Protein AF-A0A131ZBS2-F1 (afdb_monomer)

Radius of gyration: 23.67 Å; Cα contacts (8 Å, |Δi|>4): 321; chains: 1; bounding box: 51×31×70 Å

Foldseek 3Di:
DDWPWDWFWDDDDDDPDDDDDDDDDDDDDPQEEAALVVLVVVVVVVVCVVVVNQWDDKFQDCPDPCNVVVVVVPPDPFDRKDKEWPDKDKDDWPDPPQDADDPDKDKDKDKDDTSHAYADPHFYWDWDWDDDSYPPFDTDIDIAGRHVRDIDIDIDITDDPPDDDPPDDDDIDMIMTITMGMWTWMKIWGQDPVRDIDIDIDTSVVSD

pLDDT: mean 71.42, std 20.63, range [21.77, 95.94]

Secondary structure (DSSP, 8-state):
---------------SS-----------S---EEEHHHHHHHHHHHHHHHTTT-EEEEE-STTSHHHHHHHTTT----PBPEEEEEEEEEPPP------S-----EEEEE----SSEEE-SS--EEEEEPP-SSTTSPP-EEEEE-BT---PPEEEEES---SPPP---------EEEEEEEESEEEEEEEPTTS-EEEEEEEGGGG-

Nearest PDB structures (foldseek):
  9cm9-assembly1_L  TM=2.603E-01  e=2.729E+00  Human adenovirus 6
  7s78-assembly1_H  TM=2.612E-01  e=2.582E+00  Human adenovirus 5
  2xhc-assembly1_A  TM=1.391E-01  e=1.957E+00  Thermotoga maritima
  8as4-assembly1_A  TM=1.446E-01  e=3.805E+00  Homo sapiens
  9ato-assembly1_A  TM=1.533E-01  e=5.306E+00  Severe acute respiratory syndrome coronavirus 2

Structure (mmCIF, N/CA/C/O backbone):
data_AF-A0A131ZBS2-F1
#
_entry.id   AF-A0A131ZBS2-F1
#
loop_
_atom_site.group_PDB
_atom_site.id
_atom_site.type_symbol
_atom_site.label_atom_id
_atom_site.label_alt_id
_atom_site.label_comp_id
_atom_site.label_asym_id
_atom_site.label_entity_id
_atom_site.label_seq_id
_atom_site.pdbx_PDB_ins_code
_atom_site.Cartn_x
_atom_site.Cartn_y
_atom_site.Cartn_z
_atom_site.occupancy
_atom_site.B_iso_or_equiv
_atom_site.auth_seq_id
_atom_site.auth_comp_id
_atom_site.auth_asym_id
_atom_site.auth_atom_id
_atom_site.pdbx_PDB_model_num
ATOM 1 N N . HIS A 1 1 ? -0.578 -17.061 8.297 1.00 26.84 1 HIS A N 1
ATOM 2 C CA . HIS A 1 1 ? -0.357 -15.904 7.413 1.00 26.84 1 HIS A CA 1
ATOM 3 C C . HIS A 1 1 ? -1.389 -15.923 6.301 1.00 26.84 1 HIS A C 1
ATOM 5 O O . HIS A 1 1 ? -1.410 -16.872 5.526 1.00 26.84 1 HIS A O 1
ATOM 11 N N . ARG A 1 2 ? -2.291 -14.938 6.271 1.00 24.30 2 ARG A N 1
ATOM 12 C CA . ARG A 1 2 ? -3.176 -14.686 5.131 1.00 24.30 2 ARG A CA 1
ATOM 13 C C . ARG A 1 2 ? -2.702 -13.396 4.487 1.00 24.30 2 ARG A C 1
ATOM 15 O O . ARG A 1 2 ? -2.505 -12.409 5.179 1.00 24.30 2 ARG A O 1
ATOM 22 N N . VAL A 1 3 ? -2.464 -13.463 3.188 1.00 28.55 3 VAL A N 1
ATOM 23 C CA . VAL A 1 3 ? -2.004 -12.345 2.375 1.00 28.55 3 VAL A CA 1
ATOM 24 C C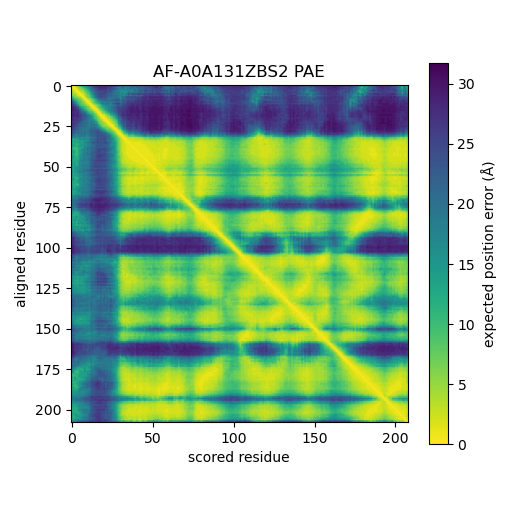 . VAL A 1 3 ? -3.205 -11.831 1.601 1.00 28.55 3 VAL A C 1
ATOM 26 O O . VAL A 1 3 ? -3.854 -12.625 0.914 1.00 28.55 3 VAL A O 1
ATOM 29 N N . ILE A 1 4 ? -3.489 -10.533 1.682 1.00 33.09 4 ILE A N 1
ATOM 30 C CA . ILE A 1 4 ? -4.428 -9.902 0.755 1.00 33.09 4 ILE A CA 1
ATOM 31 C C . ILE A 1 4 ? -3.695 -9.775 -0.583 1.00 33.09 4 ILE A C 1
ATOM 33 O O . ILE A 1 4 ? -2.898 -8.869 -0.791 1.00 33.09 4 ILE A O 1
ATOM 37 N N . LYS A 1 5 ? -3.902 -10.749 -1.472 1.00 29.38 5 LYS A N 1
ATOM 38 C CA . LYS A 1 5 ? -3.270 -10.769 -2.795 1.00 29.38 5 LYS A CA 1
ATOM 39 C C . LYS A 1 5 ? -4.041 -9.845 -3.728 1.00 29.38 5 LYS A C 1
ATOM 41 O O . LYS A 1 5 ? -5.231 -10.056 -3.946 1.00 29.38 5 LYS A O 1
ATOM 46 N N . MET A 1 6 ? -3.355 -8.867 -4.307 1.00 35.00 6 MET A N 1
ATOM 47 C CA . MET A 1 6 ? -3.909 -8.022 -5.365 1.00 35.00 6 MET A CA 1
ATOM 48 C C . MET A 1 6 ? -3.124 -8.234 -6.642 1.00 35.00 6 MET A C 1
ATOM 50 O O . MET A 1 6 ? -1.904 -8.126 -6.627 1.00 35.00 6 MET A O 1
ATOM 54 N N . ASN A 1 7 ? -3.835 -8.531 -7.727 1.00 31.16 7 ASN A N 1
ATOM 55 C CA . ASN A 1 7 ? -3.301 -8.436 -9.079 1.00 31.16 7 ASN A CA 1
ATOM 56 C C . ASN A 1 7 ? -3.684 -7.060 -9.611 1.00 31.16 7 ASN A C 1
ATOM 58 O O . ASN A 1 7 ? -4.861 -6.780 -9.854 1.00 31.16 7 ASN A O 1
ATOM 62 N N . LEU A 1 8 ? -2.694 -6.186 -9.734 1.00 29.69 8 LEU A N 1
ATOM 63 C CA . LEU A 1 8 ? -2.885 -4.847 -10.268 1.00 29.69 8 LEU A CA 1
ATOM 64 C C . LEU A 1 8 ? -2.770 -4.908 -11.791 1.00 29.69 8 LEU A C 1
ATOM 66 O O . LEU A 1 8 ? -1.691 -4.745 -12.340 1.00 29.69 8 LEU A O 1
ATOM 70 N N . GLY A 1 9 ? -3.889 -5.200 -12.454 1.00 29.58 9 GLY A N 1
ATOM 71 C CA . GLY A 1 9 ? -3.928 -5.364 -13.905 1.00 29.58 9 GLY A CA 1
ATOM 72 C C . GLY A 1 9 ? -3.831 -4.064 -14.720 1.00 29.58 9 GLY A C 1
ATOM 73 O O . GLY A 1 9 ? -3.977 -2.965 -14.176 1.00 29.58 9 GLY A O 1
ATOM 74 N N . HIS A 1 10 ? -3.636 -4.312 -16.033 1.00 34.03 10 HIS A N 1
ATOM 75 C CA . HIS A 1 10 ? -3.884 -3.612 -17.322 1.00 34.03 10 HIS A CA 1
ATOM 76 C C . HIS A 1 10 ? -3.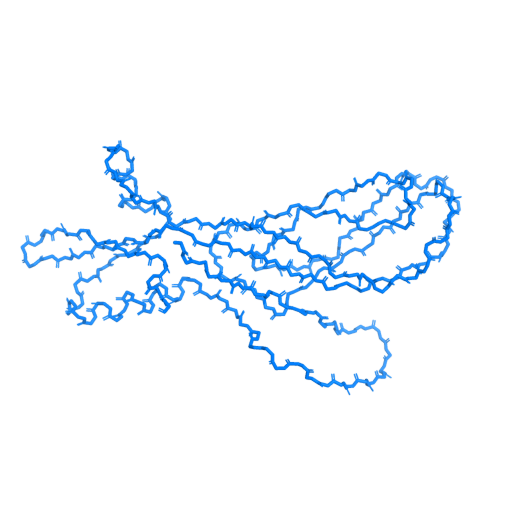644 -2.095 -17.456 1.00 34.03 10 HIS A C 1
ATOM 78 O O . HIS A 1 10 ? -3.740 -1.328 -16.512 1.00 34.03 10 HIS A O 1
ATOM 84 N N . THR A 1 11 ? -3.335 -1.634 -18.671 1.00 35.09 11 THR A N 1
ATOM 85 C CA . THR A 1 11 ? -3.235 -0.203 -18.996 1.00 35.09 11 THR A CA 1
ATOM 86 C C . THR A 1 11 ? -3.726 0.087 -20.407 1.00 35.09 11 THR A C 1
ATOM 88 O O . THR A 1 11 ? -3.193 -0.460 -21.374 1.00 35.09 11 THR A O 1
ATOM 91 N N . ASP A 1 12 ? -4.686 1.006 -20.527 1.00 34.16 12 ASP A N 1
ATOM 92 C CA . ASP A 1 12 ? -5.178 1.534 -21.799 1.00 34.16 12 ASP A CA 1
ATOM 93 C C . ASP A 1 12 ? -4.973 3.047 -21.862 1.00 34.16 12 ASP A C 1
ATOM 95 O O . ASP A 1 12 ? -5.261 3.786 -20.921 1.00 34.16 12 ASP A O 1
ATOM 99 N N . GLY A 1 13 ? -4.412 3.506 -22.980 1.00 30.47 13 GLY A N 1
ATOM 100 C CA . GLY A 1 13 ? -4.161 4.916 -23.253 1.00 30.47 13 GLY A CA 1
ATOM 101 C C . GLY A 1 13 ? -5.201 5.493 -24.207 1.00 30.47 13 GLY A C 1
ATOM 102 O O . GLY A 1 13 ? -5.608 4.824 -25.154 1.00 30.47 13 GLY A O 1
ATOM 103 N N . ILE A 1 14 ? -5.569 6.763 -24.000 1.00 36.97 14 ILE A N 1
ATOM 104 C CA . ILE A 1 14 ? -6.264 7.585 -25.002 1.00 36.97 14 ILE A CA 1
ATOM 105 C C . ILE A 1 14 ? -5.348 8.725 -25.484 1.00 36.97 14 ILE A C 1
ATOM 107 O O . ILE A 1 14 ? -4.551 9.285 -24.730 1.00 36.97 14 ILE A O 1
ATOM 111 N N . LEU A 1 15 ? -5.486 8.954 -26.793 1.00 37.97 15 LEU A N 1
ATOM 112 C CA . LEU A 1 15 ? -4.712 9.675 -27.811 1.00 37.97 15 LEU A CA 1
ATOM 113 C C . LEU A 1 15 ? -4.775 11.210 -27.801 1.00 37.97 15 LEU A C 1
ATOM 115 O O . LEU A 1 15 ? -5.769 11.785 -27.375 1.00 37.97 15 LEU A O 1
ATOM 119 N N . LEU A 1 16 ? -3.813 11.814 -28.518 1.00 31.70 16 LEU A N 1
ATOM 120 C CA . LEU A 1 16 ? -4.020 12.821 -29.584 1.00 31.70 16 LEU A CA 1
ATOM 121 C C . LEU A 1 16 ? -2.946 12.528 -30.668 1.00 31.70 16 LEU A C 1
ATOM 123 O O . LEU A 1 16 ? -1.784 12.413 -30.303 1.00 31.70 16 LEU A O 1
ATOM 127 N N . SER A 1 17 ? -3.178 12.330 -31.972 1.00 30.72 17 SER A N 1
ATOM 128 C CA . SER A 1 17 ? -4.275 12.639 -32.897 1.00 30.72 17 SER A CA 1
ATOM 129 C C . SER A 1 17 ? -4.429 11.533 -33.972 1.00 30.72 17 SER A C 1
ATOM 131 O O . SER A 1 17 ? -3.506 10.752 -34.200 1.00 30.72 17 SER A O 1
ATOM 133 N N . SER A 1 18 ? -5.569 11.542 -34.681 1.00 27.78 18 SER A N 1
ATOM 134 C CA . SER A 1 18 ? -6.041 10.624 -35.751 1.00 27.78 18 SER A CA 1
ATOM 135 C C . SER A 1 18 ? -6.924 9.472 -35.255 1.00 27.78 18 SER A C 1
ATOM 137 O O . SER A 1 18 ? -6.467 8.530 -34.617 1.00 27.78 18 SER A O 1
ATOM 139 N N . VAL A 1 19 ? -8.220 9.565 -35.558 1.00 37.12 19 VAL A N 1
ATOM 140 C CA . VAL A 1 19 ? -9.245 8.561 -35.247 1.00 37.12 19 VAL A CA 1
ATOM 141 C C . VAL A 1 19 ? -9.032 7.316 -36.113 1.00 37.12 19 VAL A C 1
ATOM 143 O O . VAL A 1 19 ? -9.207 7.378 -37.326 1.00 37.12 19 VAL A O 1
ATOM 146 N N . LEU A 1 20 ? -8.737 6.179 -35.482 1.00 25.92 20 LEU A N 1
ATOM 147 C CA . LEU A 1 20 ? -9.198 4.871 -35.942 1.00 25.92 20 LEU A CA 1
ATOM 148 C C . LEU A 1 20 ? -9.565 4.040 -34.708 1.00 25.92 20 LEU A C 1
ATOM 150 O O . LEU A 1 20 ? -8.716 3.598 -33.936 1.00 25.92 20 LEU A O 1
ATOM 154 N N . THR A 1 21 ? -10.866 3.910 -34.488 1.00 35.03 21 THR A N 1
ATOM 155 C CA . THR A 1 21 ? -11.494 3.090 -33.457 1.00 35.03 21 THR A CA 1
ATOM 156 C C . THR A 1 21 ? -11.212 1.613 -33.721 1.00 35.03 21 THR A C 1
ATOM 158 O O . THR A 1 21 ? -11.692 1.047 -34.698 1.00 35.03 21 THR A O 1
ATOM 161 N N . CYS A 1 22 ? -10.495 0.965 -32.806 1.00 21.77 22 CYS A N 1
ATOM 162 C CA . CYS A 1 22 ? -10.541 -0.483 -32.642 1.00 21.77 22 CYS A CA 1
ATOM 163 C C . CYS A 1 22 ? -10.900 -0.765 -31.181 1.00 21.77 22 CYS A C 1
ATOM 165 O O . CYS A 1 22 ? -10.042 -0.837 -30.308 1.00 21.77 22 CYS A O 1
ATOM 167 N N . MET A 1 23 ? -12.207 -0.828 -30.916 1.00 30.67 23 MET A N 1
ATOM 168 C CA . MET A 1 23 ? -12.734 -1.426 -29.695 1.00 30.67 23 MET A CA 1
ATOM 169 C C . MET A 1 23 ? -12.635 -2.943 -29.829 1.00 30.67 23 MET A C 1
ATOM 171 O O . MET A 1 23 ? -13.261 -3.511 -30.721 1.00 30.67 23 MET A O 1
ATOM 175 N N . ILE A 1 24 ? -11.921 -3.586 -28.906 1.00 21.94 24 ILE A N 1
ATOM 176 C CA . ILE A 1 24 ? -12.147 -4.985 -28.535 1.00 21.94 24 ILE A CA 1
ATOM 177 C C . ILE A 1 24 ? -12.108 -5.047 -27.005 1.00 21.94 24 ILE A C 1
ATOM 179 O O . ILE A 1 24 ? -11.156 -4.594 -26.378 1.00 21.94 24 ILE A O 1
ATOM 183 N N . TYR A 1 25 ? -13.200 -5.548 -26.431 1.00 25.52 25 TYR A N 1
ATOM 184 C CA . TYR A 1 25 ? -13.461 -5.669 -24.997 1.00 25.52 25 TYR A CA 1
ATOM 185 C C . TYR A 1 25 ? -13.156 -7.091 -24.489 1.00 25.52 25 TYR A C 1
ATOM 187 O O . TYR A 1 25 ? -13.242 -8.048 -25.254 1.00 25.52 25 TYR A O 1
ATOM 195 N N . GLN A 1 26 ? -12.982 -7.173 -23.161 1.00 22.73 26 GLN A N 1
ATOM 196 C CA . GLN A 1 26 ? -13.019 -8.326 -22.237 1.00 22.73 26 GLN A CA 1
ATOM 197 C C . GLN A 1 26 ? -11.701 -9.029 -21.853 1.00 22.73 26 GLN A C 1
ATOM 199 O O . GLN A 1 26 ? -11.175 -9.867 -22.574 1.00 22.73 26 GLN A O 1
ATOM 204 N N . SER A 1 27 ? -11.337 -8.867 -20.573 1.00 27.59 27 SER A N 1
ATOM 205 C CA . SER A 1 27 ? -11.183 -10.020 -19.676 1.00 27.59 27 SER A CA 1
ATOM 206 C C . SER A 1 27 ? -11.880 -9.713 -18.342 1.00 27.59 27 SER A C 1
ATOM 208 O O . SER A 1 27 ? -11.661 -8.660 -17.745 1.00 27.59 27 SER A O 1
ATOM 210 N N . ALA A 1 28 ? -12.784 -10.593 -17.911 1.00 29.45 28 ALA A N 1
ATOM 211 C CA . ALA A 1 28 ? -13.480 -10.498 -16.634 1.00 29.45 28 ALA A CA 1
ATOM 212 C C . ALA A 1 28 ? -12.591 -11.069 -15.516 1.00 29.45 28 ALA A C 1
ATOM 214 O O . ALA A 1 28 ? -12.737 -12.217 -15.112 1.00 29.45 28 ALA A O 1
ATOM 215 N N . GLY A 1 29 ? -11.659 -10.259 -15.024 1.00 34.75 29 GLY A N 1
ATOM 216 C CA . GLY A 1 29 ? -11.175 -10.340 -13.648 1.00 34.75 29 GLY A CA 1
ATOM 217 C C . GLY A 1 29 ? -11.653 -9.076 -12.947 1.00 34.75 29 GLY A C 1
ATOM 218 O O . GLY A 1 29 ? -11.614 -8.011 -13.555 1.00 34.75 29 GLY A O 1
ATOM 219 N N . ALA A 1 30 ? -12.173 -9.157 -11.722 1.00 37.38 30 ALA A N 1
ATOM 220 C CA . ALA A 1 30 ? -12.595 -7.957 -11.006 1.00 37.38 30 ALA A CA 1
ATOM 221 C C . ALA A 1 30 ? -11.377 -7.038 -10.796 1.00 37.38 30 ALA A C 1
ATOM 223 O O . ALA A 1 30 ? -10.554 -7.280 -9.918 1.00 37.38 30 ALA A O 1
ATOM 224 N N . TYR A 1 31 ? -11.233 -6.009 -11.632 1.00 52.59 31 TYR A N 1
ATOM 225 C CA . TYR A 1 31 ? -10.287 -4.922 -11.415 1.00 52.59 31 TYR A CA 1
ATOM 226 C C . TYR A 1 31 ? -10.823 -4.113 -10.238 1.00 52.59 31 TYR A C 1
ATOM 228 O O . TYR A 1 31 ? -11.828 -3.415 -10.374 1.00 52.59 31 TYR A O 1
ATOM 236 N N . PHE A 1 32 ? -10.215 -4.258 -9.064 1.00 63.97 32 PHE A N 1
ATOM 237 C CA . PHE A 1 32 ? -10.693 -3.593 -7.859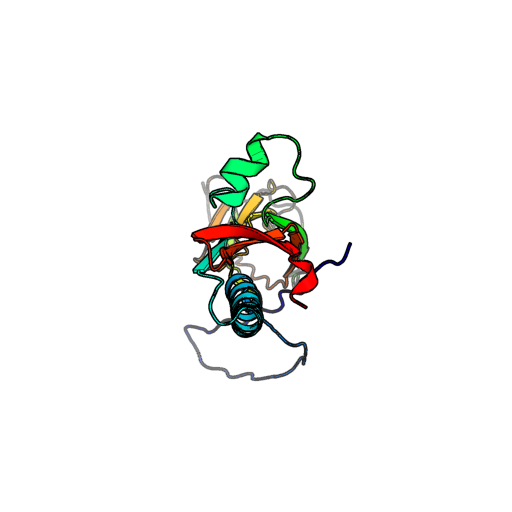 1.00 63.97 32 PHE A CA 1
ATOM 238 C C . PHE A 1 32 ? -9.657 -2.604 -7.338 1.00 63.97 32 PHE A C 1
ATOM 240 O O . PHE A 1 32 ? -8.450 -2.842 -7.377 1.00 63.97 32 PHE A O 1
ATOM 247 N N . TRP A 1 33 ? -10.154 -1.465 -6.866 1.00 72.56 33 TRP A N 1
ATOM 248 C CA . TRP A 1 33 ? -9.371 -0.524 -6.085 1.00 72.56 33 TRP A CA 1
ATOM 249 C C . TRP A 1 33 ? -9.555 -0.873 -4.620 1.00 72.56 33 TRP A C 1
ATOM 251 O O . TRP A 1 33 ? -10.655 -0.723 -4.090 1.00 72.56 33 TRP A O 1
ATOM 261 N N . LEU A 1 34 ? -8.490 -1.321 -3.960 1.00 76.69 34 LEU A N 1
ATOM 262 C CA . LEU A 1 34 ? -8.534 -1.476 -2.512 1.00 76.69 34 LEU A CA 1
ATOM 263 C C . LEU A 1 34 ? -8.463 -0.108 -1.865 1.00 76.69 34 LEU A C 1
ATOM 265 O O . LEU A 1 34 ? -7.460 0.592 -2.007 1.00 76.69 34 LEU A O 1
ATOM 269 N N . ASN A 1 35 ? -9.486 0.240 -1.099 1.00 86.38 35 ASN A N 1
ATOM 270 C CA . ASN A 1 35 ? -9.424 1.373 -0.198 1.00 86.38 35 ASN A CA 1
ATOM 271 C C . ASN A 1 35 ? -9.336 0.860 1.235 1.00 86.38 35 ASN A C 1
ATOM 273 O O . ASN A 1 35 ? -10.342 0.729 1.924 1.00 86.38 35 ASN A O 1
ATOM 277 N N . LEU A 1 36 ? -8.107 0.591 1.675 1.00 84.62 36 LEU A N 1
ATOM 278 C CA . LEU A 1 36 ? -7.856 -0.019 2.978 1.00 84.62 36 LEU A CA 1
ATOM 279 C C . LEU A 1 36 ? -8.460 0.802 4.128 1.00 84.62 36 LEU A C 1
ATOM 281 O O . LEU A 1 36 ? -8.956 0.250 5.104 1.00 84.62 36 LEU A O 1
ATOM 285 N N . GLU A 1 37 ? -8.418 2.131 4.014 1.00 89.88 37 GLU A N 1
ATOM 286 C CA . GLU A 1 37 ? -8.979 3.025 5.027 1.00 89.88 37 GLU A CA 1
ATOM 287 C C . GLU A 1 37 ? -10.507 2.957 5.065 1.00 89.88 37 GLU A C 1
ATOM 289 O O . GLU A 1 37 ? -11.075 2.948 6.154 1.00 89.88 37 GLU A O 1
ATOM 294 N N . ALA A 1 38 ? -11.161 2.839 3.905 1.00 91.06 38 ALA A N 1
ATOM 295 C CA . ALA A 1 38 ? -12.605 2.630 3.845 1.00 91.06 38 ALA A CA 1
ATOM 296 C C . ALA A 1 38 ? -13.011 1.271 4.432 1.00 91.06 38 ALA A C 1
ATOM 298 O O . ALA A 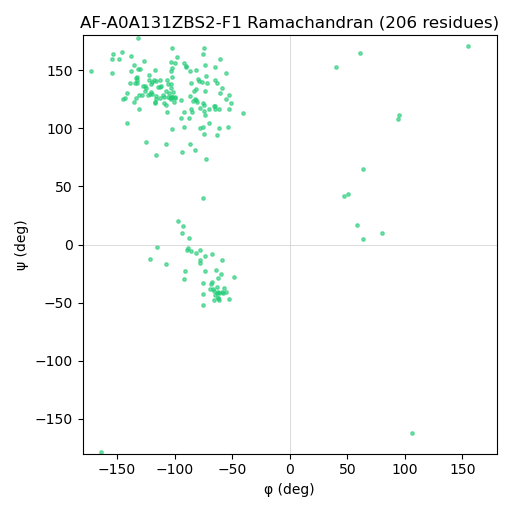1 38 ? -13.985 1.212 5.175 1.00 91.06 38 ALA A O 1
ATOM 299 N N . ASP A 1 39 ? -12.251 0.205 4.172 1.00 90.25 39 ASP A N 1
ATOM 300 C CA . ASP A 1 39 ? -12.547 -1.123 4.727 1.00 90.25 39 ASP A CA 1
ATOM 301 C C . ASP A 1 39 ? -12.411 -1.140 6.256 1.00 90.25 39 ASP A C 1
ATOM 303 O O . ASP A 1 39 ? -13.290 -1.640 6.960 1.00 90.25 39 ASP A O 1
ATOM 307 N N . MET A 1 40 ? -11.355 -0.516 6.794 1.00 91.75 40 MET A N 1
ATOM 308 C CA . MET A 1 40 ? -11.197 -0.347 8.243 1.00 91.75 40 MET A CA 1
ATOM 309 C C . MET A 1 40 ? -12.311 0.516 8.848 1.00 91.75 40 MET A C 1
ATOM 311 O O . MET A 1 40 ? -12.829 0.176 9.911 1.00 91.75 40 MET A O 1
ATOM 315 N N . GLN A 1 41 ? -12.700 1.608 8.180 1.00 94.81 41 GLN A N 1
ATOM 316 C CA . GLN A 1 41 ? -13.795 2.470 8.629 1.00 94.81 41 GLN A CA 1
ATOM 317 C C . GLN A 1 41 ? -15.118 1.696 8.677 1.00 94.81 41 GLN A C 1
ATOM 319 O O . GLN A 1 41 ? -15.779 1.704 9.710 1.00 94.81 41 GLN A O 1
ATOM 324 N N . ASN A 1 42 ? -15.453 0.952 7.619 1.00 94.44 42 ASN A N 1
ATOM 325 C CA . ASN A 1 42 ? -16.658 0.124 7.559 1.00 94.44 42 ASN A CA 1
ATOM 326 C C . ASN A 1 42 ? -16.692 -0.918 8.690 1.00 94.44 42 ASN A C 1
ATOM 328 O O . ASN A 1 42 ? -17.734 -1.125 9.315 1.00 94.44 42 ASN A O 1
ATOM 332 N N . TYR A 1 43 ? -15.550 -1.550 8.988 1.00 94.50 43 TYR A N 1
ATOM 333 C CA . TYR A 1 43 ? -15.436 -2.482 10.110 1.00 94.50 43 TYR A CA 1
ATOM 334 C C . TYR A 1 43 ? -15.694 -1.786 11.45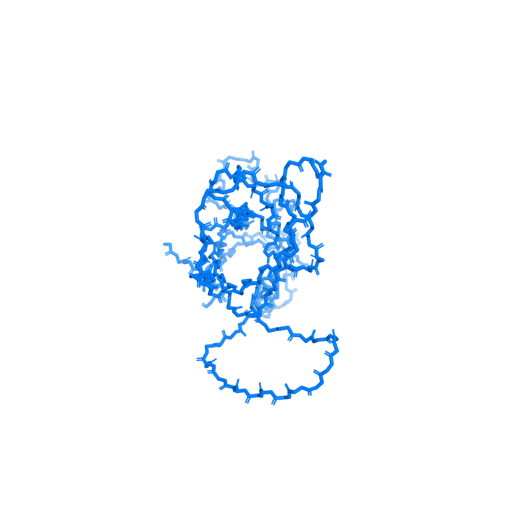2 1.00 94.50 43 TYR A C 1
ATOM 336 O O . TYR A 1 43 ? -16.448 -2.294 12.284 1.00 94.50 43 TYR A O 1
ATOM 344 N N . ILE A 1 44 ? -15.087 -0.614 11.673 1.00 95.94 44 ILE A N 1
ATOM 345 C CA . ILE A 1 44 ? -15.298 0.166 12.896 1.00 95.94 44 ILE A CA 1
ATOM 346 C C . ILE A 1 44 ? -16.751 0.607 13.024 1.00 95.94 44 ILE A C 1
ATOM 348 O O . ILE A 1 44 ? -17.293 0.511 14.120 1.00 95.94 44 ILE A O 1
ATOM 352 N N . ASP A 1 45 ? -17.400 1.029 11.943 1.00 95.62 45 ASP A N 1
ATOM 353 C CA . ASP A 1 45 ? -18.800 1.451 11.969 1.00 95.62 45 ASP A C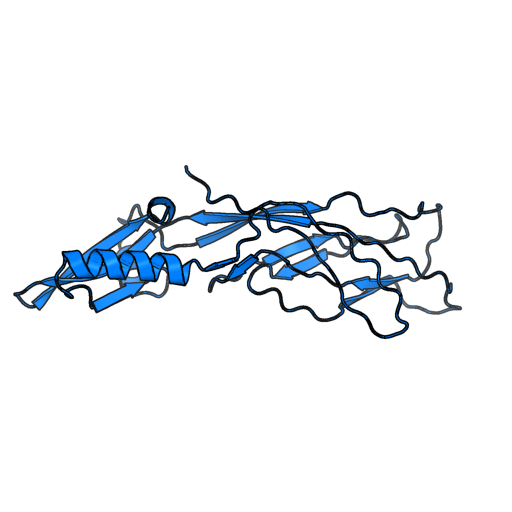A 1
ATOM 354 C C . ASP A 1 45 ? -19.721 0.296 12.378 1.00 95.62 45 ASP A C 1
ATOM 356 O O . ASP A 1 45 ? -20.542 0.449 13.285 1.00 95.62 45 ASP A O 1
ATOM 360 N N . ALA A 1 46 ? -19.524 -0.894 11.800 1.00 94.94 46 ALA A N 1
ATOM 361 C CA . ALA A 1 46 ? -20.259 -2.098 12.189 1.00 94.94 46 ALA A CA 1
ATOM 362 C C . ALA A 1 46 ? -20.014 -2.479 13.661 1.00 94.94 46 ALA A C 1
ATOM 364 O O . ALA A 1 46 ? -20.942 -2.822 14.402 1.00 94.94 46 ALA A O 1
ATOM 365 N N . LEU A 1 47 ? -18.765 -2.373 14.116 1.00 94.06 47 LEU A N 1
ATOM 366 C CA . LEU A 1 47 ? -18.409 -2.635 15.504 1.00 94.06 47 LEU A CA 1
ATOM 367 C C . LEU A 1 47 ? -19.033 -1.597 16.450 1.00 94.06 47 LEU A C 1
ATOM 369 O O . LEU A 1 47 ? -19.511 -1.939 17.531 1.00 94.06 47 LEU A O 1
ATOM 373 N N . ASN A 1 48 ? -19.091 -0.336 16.032 1.00 95.00 48 ASN A N 1
ATOM 374 C CA . ASN A 1 48 ? -19.637 0.755 16.825 1.00 95.00 48 ASN A CA 1
ATOM 375 C C . ASN A 1 48 ? -21.152 0.622 17.025 1.00 95.00 48 ASN A C 1
ATOM 377 O O . ASN A 1 48 ? -21.650 0.959 18.098 1.00 95.00 48 ASN A O 1
ATOM 381 N N . LEU A 1 49 ? -21.877 0.052 16.054 1.00 94.56 49 LEU A N 1
ATOM 382 C CA . LEU A 1 49 ? -23.283 -0.335 16.234 1.00 94.56 49 LEU A CA 1
ATOM 383 C C . LEU A 1 49 ? -23.445 -1.342 17.382 1.00 94.56 49 LEU A C 1
ATOM 385 O O . LEU A 1 49 ? -24.351 -1.208 18.202 1.00 94.56 49 LEU A O 1
ATOM 389 N N . THR A 1 50 ? -22.528 -2.306 17.489 1.00 93.00 50 THR A N 1
ATOM 390 C CA . THR A 1 50 ? -22.529 -3.312 18.567 1.00 93.00 50 THR A CA 1
ATOM 391 C C . THR A 1 50 ? -22.216 -2.687 19.930 1.00 93.00 50 THR A C 1
ATOM 393 O O . THR A 1 50 ? -22.770 -3.094 20.948 1.00 93.00 50 THR A O 1
ATOM 396 N N . TYR A 1 51 ? -21.366 -1.658 19.954 1.00 91.75 51 TYR A N 1
ATOM 397 C CA . TYR A 1 51 ? -21.022 -0.902 21.160 1.00 91.75 51 TYR A CA 1
ATOM 398 C C . TYR A 1 51 ? -21.897 0.338 21.392 1.00 91.75 51 TYR A C 1
ATOM 400 O O . TYR A 1 51 ? -21.528 1.201 22.190 1.00 91.75 51 TYR A O 1
ATOM 408 N N . ASN A 1 52 ? -23.047 0.451 20.722 1.00 91.12 52 ASN A N 1
ATOM 409 C CA . ASN A 1 52 ? -23.987 1.562 20.879 1.00 91.12 52 ASN A CA 1
ATOM 410 C C . ASN A 1 52 ? -23.327 2.956 20.768 1.00 91.12 52 ASN A C 1
ATOM 412 O O . ASN A 1 52 ? -23.566 3.837 21.593 1.00 91.12 52 ASN A O 1
ATOM 416 N N . GLY A 1 53 ? -22.439 3.145 19.788 1.00 90.19 53 GLY A N 1
ATOM 417 C CA . GLY A 1 53 ? -21.773 4.429 19.541 1.00 90.19 53 GLY A CA 1
ATOM 418 C C . GLY A 1 53 ? -20.586 4.734 20.464 1.00 90.19 53 GLY A C 1
ATOM 419 O O . GLY A 1 53 ? -20.087 5.857 20.464 1.00 90.19 53 GLY A O 1
ATOM 420 N N . SER A 1 54 ? -20.129 3.765 21.263 1.00 93.50 54 SER A N 1
ATOM 421 C CA . SER A 1 54 ? -19.104 3.993 22.293 1.00 93.50 54 SER A CA 1
ATOM 422 C C . SER A 1 54 ? -17.663 4.007 21.757 1.00 93.50 54 SER A C 1
ATOM 424 O O . SER A 1 54 ? -16.736 4.322 22.508 1.00 93.50 54 SER A O 1
ATOM 426 N N . ILE A 1 55 ? -17.443 3.670 20.480 1.00 94.62 55 ILE A N 1
ATOM 427 C CA . ILE A 1 55 ? -16.149 3.844 19.807 1.00 94.62 55 ILE A CA 1
ATOM 428 C C . ILE A 1 55 ? -16.072 5.274 19.277 1.00 94.62 55 ILE A C 1
ATOM 430 O O . ILE A 1 55 ? -16.810 5.643 18.366 1.00 94.62 55 ILE A O 1
ATOM 434 N N . PHE A 1 56 ? -15.155 6.076 19.821 1.00 90.31 56 PHE A N 1
ATOM 435 C CA . PHE A 1 56 ? -15.024 7.489 19.435 1.00 90.31 56 PHE A CA 1
ATOM 436 C C . PHE A 1 56 ? -13.781 7.794 18.595 1.00 90.31 56 PHE A C 1
ATOM 438 O O . PHE A 1 56 ? -13.692 8.865 17.999 1.00 90.31 56 PHE A O 1
ATOM 445 N N . ASN A 1 57 ? -12.790 6.899 18.575 1.00 93.94 57 ASN A N 1
ATOM 446 C CA . ASN A 1 57 ? -11.559 7.104 17.819 1.00 93.94 57 ASN A CA 1
ATOM 447 C C . ASN A 1 57 ? -10.907 5.769 17.454 1.00 93.94 57 ASN A C 1
ATOM 449 O O . ASN A 1 57 ? -10.943 4.822 18.240 1.00 93.94 57 ASN A O 1
ATOM 453 N N . TRP A 1 58 ? -10.246 5.718 16.303 1.00 95.56 58 TRP A N 1
ATOM 454 C CA . TRP A 1 58 ? -9.487 4.564 15.837 1.00 95.56 58 TRP A CA 1
ATOM 455 C C . TRP A 1 58 ? -8.290 5.001 14.986 1.00 95.56 58 TRP A C 1
ATOM 457 O O . TRP A 1 58 ? -8.223 6.129 14.501 1.00 95.56 58 TRP A O 1
ATOM 467 N N . GLY A 1 59 ? -7.298 4.125 14.841 1.00 94.00 59 GLY A N 1
ATOM 468 C CA . GLY A 1 59 ? -6.105 4.422 14.064 1.00 94.00 59 GLY A CA 1
ATOM 469 C C . GLY A 1 59 ? -5.171 3.232 13.876 1.00 94.00 59 GLY A C 1
ATOM 470 O O . GLY A 1 59 ? -5.041 2.344 14.718 1.00 94.00 59 GLY A O 1
ATOM 471 N N . TYR A 1 60 ? -4.479 3.235 12.741 1.00 92.44 60 TYR A N 1
ATOM 472 C CA . TYR A 1 60 ? -3.676 2.106 12.260 1.00 92.44 60 TYR A CA 1
ATOM 473 C C . TYR A 1 60 ? -2.198 2.447 12.047 1.00 92.44 60 TYR A C 1
ATOM 475 O O . TYR A 1 60 ? -1.368 1.560 11.879 1.00 92.44 60 TYR A O 1
ATOM 483 N N . ARG A 1 61 ? -1.844 3.736 12.065 1.00 91.19 61 ARG A N 1
ATOM 484 C CA . ARG A 1 61 ? -0.478 4.212 11.819 1.00 91.19 61 ARG A CA 1
ATOM 485 C C . ARG A 1 61 ? 0.328 4.303 13.106 1.00 91.19 61 ARG A C 1
ATOM 487 O O . ARG A 1 61 ? -0.211 4.630 14.157 1.00 91.19 61 ARG A O 1
ATOM 494 N N . LYS A 1 62 ? 1.654 4.178 12.989 1.00 89.38 62 LYS A N 1
ATOM 495 C CA . LYS A 1 62 ? 2.624 4.322 14.097 1.00 89.38 62 LYS A CA 1
ATOM 496 C C . LYS A 1 62 ? 2.429 5.576 14.966 1.00 89.38 62 LYS A C 1
ATOM 498 O O . LYS A 1 62 ? 2.798 5.565 16.133 1.00 89.38 62 LYS A O 1
ATOM 503 N N . ASN A 1 63 ? 1.884 6.664 14.416 1.00 89.81 63 ASN A N 1
ATOM 504 C CA . ASN A 1 63 ? 1.711 7.931 15.130 1.00 89.81 63 ASN A CA 1
ATOM 505 C C . ASN A 1 63 ? 0.415 8.036 15.959 1.00 89.81 63 ASN A C 1
ATOM 507 O O . ASN A 1 63 ? 0.253 9.036 16.666 1.00 89.81 63 ASN A O 1
ATOM 511 N N . TYR A 1 64 ? -0.482 7.052 15.881 1.00 92.19 64 TYR A N 1
ATOM 512 C CA . TYR A 1 64 ? -1.703 7.001 16.682 1.00 92.19 64 TYR A CA 1
ATOM 513 C C . TYR A 1 64 ? -1.392 6.671 18.152 1.00 92.19 64 TYR A C 1
ATOM 515 O O . TYR A 1 64 ? -0.458 5.917 18.437 1.00 92.19 64 TYR A O 1
ATOM 523 N N . SER A 1 65 ? -2.151 7.255 19.089 1.00 91.31 65 SER A N 1
ATOM 524 C CA . SER A 1 65 ? -1.821 7.265 20.525 1.00 91.31 65 SER A CA 1
ATOM 525 C C . SER A 1 65 ? -1.601 5.868 21.106 1.00 91.31 65 SER A C 1
ATOM 527 O O . SER A 1 65 ? -0.611 5.665 21.805 1.00 91.31 65 SER A O 1
ATOM 529 N N . TYR A 1 66 ? -2.425 4.885 20.719 1.00 89.81 66 TYR A N 1
ATOM 530 C CA . TYR A 1 66 ? -2.253 3.488 21.134 1.00 89.81 66 TYR A CA 1
ATOM 531 C C . TYR A 1 66 ? -0.838 2.962 20.859 1.00 89.81 66 TYR A C 1
ATOM 533 O O . TYR A 1 66 ? -0.206 2.366 21.730 1.00 89.81 66 TYR A O 1
ATOM 541 N N . TRP A 1 67 ? -0.318 3.206 19.652 1.00 90.56 67 TRP A N 1
ATOM 542 C CA . TRP A 1 67 ? 0.985 2.695 19.225 1.00 90.56 67 TRP A CA 1
ATOM 543 C C . TRP A 1 67 ? 2.143 3.466 19.853 1.00 90.56 67 TRP A C 1
ATOM 545 O O . TRP A 1 67 ? 3.165 2.863 20.168 1.00 90.56 67 TRP A O 1
ATOM 555 N N . LYS A 1 68 ? 1.980 4.772 20.098 1.00 86.81 68 LYS A N 1
ATOM 556 C CA . LYS A 1 68 ? 2.977 5.588 20.810 1.00 86.81 68 LYS A CA 1
ATOM 557 C C . LYS A 1 68 ? 3.135 5.153 22.268 1.00 86.81 68 LYS A C 1
ATOM 559 O O . LYS A 1 68 ? 4.256 4.971 22.744 1.00 86.81 68 LYS A O 1
ATOM 564 N N . GLU A 1 69 ? 2.020 4.971 22.968 1.00 81.94 69 GLU A N 1
ATOM 565 C CA . GLU A 1 69 ? 2.011 4.657 24.399 1.00 81.94 69 GLU A CA 1
ATOM 566 C C . GLU A 1 69 ? 2.392 3.202 24.670 1.00 81.94 69 GLU A C 1
ATOM 568 O O . GLU A 1 69 ? 3.194 2.927 25.565 1.00 81.94 69 GLU A O 1
ATOM 573 N N . ASN A 1 70 ? 1.864 2.267 23.874 1.00 74.81 70 ASN A N 1
ATOM 574 C CA . ASN A 1 70 ? 2.067 0.842 24.116 1.00 74.81 70 ASN A CA 1
ATOM 575 C C . ASN A 1 70 ? 3.287 0.280 23.373 1.00 74.81 70 ASN A C 1
ATOM 577 O O . ASN A 1 70 ? 3.953 -0.607 23.904 1.00 74.81 70 ASN A O 1
ATOM 581 N N . GLY A 1 71 ? 3.661 0.828 22.211 1.00 65.44 71 GLY A N 1
ATOM 582 C CA . GLY A 1 71 ? 4.869 0.410 21.483 1.00 65.44 71 GLY A CA 1
ATOM 583 C C . GLY A 1 71 ? 6.165 0.662 22.264 1.00 65.44 71 GLY A C 1
ATOM 584 O O . GLY A 1 71 ? 7.118 -0.101 22.147 1.00 65.44 71 GLY A O 1
ATOM 585 N N . SER A 1 72 ? 6.168 1.674 23.135 1.00 58.41 72 SER A N 1
ATOM 586 C CA . SER A 1 72 ? 7.308 2.041 23.986 1.00 58.41 72 SER A CA 1
ATOM 587 C C . SER A 1 72 ? 7.487 1.127 25.206 1.00 58.41 72 SER A C 1
ATOM 589 O O . SER A 1 72 ? 8.538 1.138 25.839 1.00 58.41 72 SER A O 1
ATOM 591 N N . ARG A 1 73 ? 6.467 0.332 25.562 1.00 59.34 73 ARG A N 1
ATOM 592 C CA . ARG A 1 73 ? 6.443 -0.481 26.793 1.00 59.34 73 ARG A CA 1
ATOM 593 C C . ARG A 1 73 ? 6.940 -1.918 26.602 1.00 59.34 73 ARG A C 1
ATOM 595 O O . ARG A 1 73 ? 6.776 -2.734 27.501 1.00 59.34 73 ARG A O 1
ATOM 602 N N . GLY A 1 74 ? 7.521 -2.248 25.444 1.00 50.75 74 GLY A N 1
ATOM 603 C CA . GLY A 1 74 ? 8.206 -3.528 25.195 1.00 50.75 74 GLY A CA 1
ATOM 604 C C . GLY A 1 74 ? 7.336 -4.795 25.261 1.00 50.75 74 GLY A C 1
ATOM 605 O O . GLY A 1 74 ? 7.870 -5.892 25.140 1.00 50.75 74 GLY A O 1
ATOM 606 N N . GLY A 1 75 ? 6.014 -4.670 25.448 1.00 52.38 75 GLY A N 1
ATOM 607 C CA . GLY A 1 75 ? 5.103 -5.796 25.702 1.00 52.38 75 GLY A CA 1
ATOM 608 C C . GLY A 1 75 ? 4.046 -6.061 24.624 1.00 52.38 75 GLY A C 1
ATOM 609 O O . GLY A 1 75 ? 3.270 -7.008 24.751 1.00 52.38 75 GLY A O 1
ATOM 610 N N . VAL A 1 76 ? 3.970 -5.251 23.564 1.00 58.50 76 VAL A N 1
ATOM 611 C CA . VAL A 1 76 ? 2.923 -5.404 22.541 1.00 58.50 76 VAL A CA 1
ATOM 612 C C . VAL A 1 76 ? 3.390 -6.392 21.474 1.00 58.50 76 VAL A C 1
ATOM 614 O O . VAL A 1 76 ? 4.242 -6.074 20.655 1.00 58.50 76 VAL A O 1
ATOM 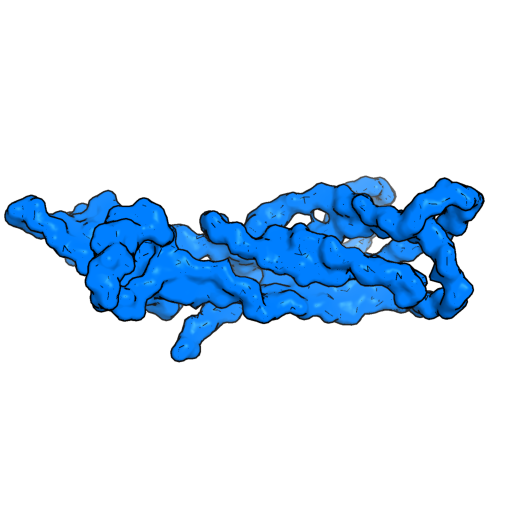617 N N . LYS A 1 77 ? 2.795 -7.594 21.448 1.00 66.81 77 LYS A N 1
ATOM 618 C CA . LYS A 1 77 ? 2.987 -8.583 20.361 1.00 66.81 77 LYS A CA 1
ATOM 619 C C . LYS A 1 77 ? 2.394 -8.144 19.009 1.00 66.81 77 LYS A C 1
ATOM 621 O O . LYS A 1 77 ? 2.560 -8.846 18.020 1.00 66.81 77 LYS A O 1
ATOM 626 N N . LYS A 1 78 ? 1.649 -7.037 18.981 1.00 80.44 78 LYS A N 1
ATOM 627 C CA . LYS A 1 78 ? 0.942 -6.497 17.812 1.00 80.44 78 LYS A CA 1
ATOM 628 C C . LYS A 1 78 ? 1.670 -5.264 17.269 1.00 80.44 78 LYS A C 1
ATOM 630 O O . LYS A 1 78 ? 2.093 -4.405 18.039 1.00 80.44 78 LYS A O 1
ATOM 635 N N . SER A 1 79 ? 1.778 -5.160 15.952 1.00 87.50 79 SER A N 1
ATOM 636 C CA . SER A 1 79 ? 2.348 -4.012 15.246 1.00 87.50 79 SER A CA 1
ATOM 637 C C . SER A 1 79 ? 1.244 -3.128 14.650 1.00 87.50 79 SER A C 1
ATOM 639 O O . SER A 1 79 ? 0.168 -3.635 14.322 1.00 87.50 79 SER A O 1
ATOM 641 N N . PRO A 1 80 ? 1.485 -1.813 14.487 1.00 91.06 80 PRO A N 1
ATOM 642 C CA . PRO A 1 80 ? 0.645 -0.982 13.630 1.00 91.06 80 PRO A CA 1
ATOM 643 C C . PRO A 1 80 ? 0.692 -1.497 12.193 1.00 91.06 80 PRO A C 1
ATOM 645 O O . PRO A 1 80 ? 1.657 -2.161 11.809 1.00 91.06 80 PRO A O 1
ATOM 648 N N . VAL A 1 81 ? -0.313 -1.137 11.398 1.00 90.00 81 VAL A N 1
ATOM 649 C CA . VAL A 1 81 ? -0.375 -1.549 9.997 1.00 90.00 81 VAL A CA 1
ATOM 650 C C . VAL A 1 81 ? 0.855 -1.050 9.230 1.00 90.00 81 VAL A C 1
ATOM 652 O O . VAL A 1 81 ? 1.246 0.118 9.345 1.00 90.00 81 VAL A O 1
ATOM 655 N N . SER A 1 82 ? 1.443 -1.936 8.432 1.00 88.31 82 SER A N 1
ATOM 656 C CA . SER A 1 82 ? 2.492 -1.654 7.453 1.00 88.31 82 SER A CA 1
ATOM 657 C C . SER A 1 82 ? 2.098 -2.178 6.077 1.00 88.31 82 SER A C 1
ATOM 659 O O . SER A 1 82 ? 1.256 -3.066 5.958 1.00 88.31 82 SER A O 1
ATOM 661 N N . ALA A 1 83 ? 2.710 -1.606 5.044 1.00 85.38 83 ALA A N 1
ATOM 662 C CA . ALA A 1 83 ? 2.540 -2.016 3.659 1.00 85.38 83 ALA A CA 1
ATOM 663 C C . ALA A 1 83 ? 3.921 -2.245 3.047 1.00 85.38 83 ALA A C 1
ATOM 665 O O . ALA A 1 83 ? 4.779 -1.364 3.142 1.00 85.38 83 ALA A O 1
ATOM 666 N N . GLU A 1 84 ? 4.120 -3.399 2.424 1.00 84.25 84 GLU A N 1
ATOM 667 C CA . GLU A 1 84 ? 5.373 -3.768 1.768 1.00 84.25 84 GLU A CA 1
ATOM 668 C C . GLU A 1 84 ? 5.090 -4.320 0.372 1.00 84.25 84 GLU A C 1
ATOM 670 O O . GLU A 1 84 ? 4.070 -4.964 0.135 1.00 84.25 84 GLU A O 1
ATOM 675 N N . VAL A 1 85 ? 5.980 -4.032 -0.577 1.00 81.38 85 VAL A N 1
ATOM 676 C CA . VAL A 1 85 ? 5.920 -4.636 -1.911 1.00 81.38 85 VAL A CA 1
ATOM 677 C C . VAL A 1 85 ? 6.656 -5.965 -1.836 1.00 81.38 85 VAL A C 1
ATOM 679 O O . VAL A 1 85 ? 7.857 -5.978 -1.588 1.00 81.38 85 VAL A O 1
ATOM 682 N N . ASP A 1 86 ? 5.943 -7.067 -2.052 1.00 79.69 86 ASP A N 1
ATOM 683 C CA . ASP A 1 86 ? 6.541 -8.406 -2.090 1.00 79.69 86 ASP A CA 1
ATOM 684 C C . ASP A 1 86 ? 7.298 -8.597 -3.408 1.00 79.69 86 ASP A C 1
ATOM 686 O O . ASP A 1 86 ? 8.491 -8.895 -3.440 1.00 79.69 86 ASP A O 1
ATOM 690 N N . TRP A 1 87 ? 6.622 -8.332 -4.527 1.00 78.50 87 TRP A N 1
ATOM 691 C CA . TRP A 1 87 ? 7.243 -8.383 -5.844 1.00 78.50 87 TRP A CA 1
ATOM 692 C C . TRP A 1 87 ? 6.540 -7.480 -6.850 1.00 78.50 87 TRP A C 1
ATOM 694 O O . TRP A 1 87 ? 5.369 -7.126 -6.709 1.00 78.50 87 TRP A O 1
ATOM 704 N N . ILE A 1 88 ? 7.281 -7.151 -7.904 1.00 74.81 88 ILE A N 1
ATOM 705 C CA . ILE A 1 88 ? 6.771 -6.587 -9.148 1.00 74.81 88 ILE A CA 1
ATOM 706 C C . ILE A 1 88 ? 7.270 -7.470 -10.288 1.00 74.81 88 ILE A C 1
ATOM 708 O O . ILE A 1 88 ? 8.448 -7.824 -10.333 1.00 74.81 88 ILE A O 1
ATOM 712 N N . ASN A 1 89 ? 6.374 -7.853 -11.186 1.00 71.62 89 ASN A N 1
ATOM 713 C CA . ASN A 1 89 ? 6.695 -8.643 -12.359 1.00 71.62 89 ASN A CA 1
ATOM 714 C C . ASN A 1 89 ? 6.268 -7.880 -13.606 1.00 71.62 89 ASN A C 1
ATOM 716 O O . ASN A 1 89 ? 5.218 -7.246 -13.612 1.00 71.62 89 ASN A O 1
ATOM 720 N N . TYR A 1 90 ? 7.067 -7.965 -14.661 1.00 70.81 90 TYR A N 1
ATOM 721 C CA . TYR A 1 90 ? 6.726 -7.413 -15.964 1.00 70.81 90 TYR A CA 1
ATOM 722 C C . TYR A 1 90 ? 6.464 -8.570 -16.917 1.00 70.81 90 TYR A C 1
ATOM 724 O O . TYR A 1 90 ? 7.285 -9.481 -17.039 1.00 70.81 90 TYR A O 1
ATOM 732 N N . GLU A 1 91 ? 5.330 -8.539 -17.608 1.00 70.81 91 GLU A N 1
ATOM 733 C CA . GLU A 1 91 ? 5.136 -9.418 -18.754 1.00 70.81 91 GLU A CA 1
ATOM 734 C C . GLU A 1 91 ? 6.135 -9.044 -19.850 1.00 70.81 91 GLU A C 1
ATOM 736 O O . GLU A 1 91 ? 6.561 -7.887 -19.955 1.00 70.81 91 GLU A O 1
ATOM 741 N N . LYS A 1 92 ? 6.500 -10.026 -20.687 1.00 62.00 92 LYS A N 1
ATOM 742 C CA . LYS A 1 92 ? 7.352 -9.768 -21.849 1.00 62.00 92 LYS A CA 1
ATOM 743 C C . LYS A 1 92 ? 6.726 -8.642 -22.661 1.00 62.00 92 LYS A C 1
ATOM 745 O O . LYS A 1 92 ? 5.614 -8.770 -23.171 1.00 62.00 92 LYS A O 1
ATOM 750 N N . CYS A 1 93 ? 7.451 -7.536 -22.756 1.00 64.12 93 CYS A N 1
ATOM 751 C CA . CYS A 1 93 ? 7.104 -6.455 -23.653 1.00 64.12 93 CYS A CA 1
ATOM 752 C C . CYS A 1 93 ? 6.989 -7.023 -25.071 1.00 64.12 93 CYS A C 1
ATOM 754 O O . CYS A 1 93 ? 7.719 -7.952 -25.417 1.00 64.12 93 CYS A O 1
ATOM 756 N N . ASN A 1 94 ? 6.113 -6.470 -25.909 1.00 58.16 94 ASN A N 1
ATOM 757 C CA . ASN A 1 94 ? 6.173 -6.773 -27.339 1.00 58.16 94 ASN A CA 1
ATOM 758 C C . ASN A 1 94 ? 7.523 -6.265 -27.869 1.00 58.16 94 ASN A C 1
ATOM 760 O O . ASN A 1 94 ? 7.686 -5.077 -28.149 1.00 58.16 94 ASN A O 1
ATOM 764 N N . GLU A 1 95 ? 8.516 -7.152 -27.909 1.00 54.09 95 GLU A N 1
ATOM 765 C CA . GLU A 1 95 ? 9.868 -6.835 -28.341 1.00 54.09 95 GLU A CA 1
ATOM 766 C C . GLU A 1 95 ? 9.860 -6.658 -29.859 1.00 54.09 95 GLU A C 1
ATOM 768 O O . GLU A 1 95 ? 9.721 -7.606 -30.632 1.00 54.09 95 GLU A O 1
ATOM 773 N N . THR A 1 96 ? 10.068 -5.430 -30.316 1.00 52.41 96 THR A N 1
ATOM 774 C CA . THR A 1 96 ? 10.790 -5.233 -31.572 1.00 52.41 96 THR A CA 1
ATOM 775 C C . THR A 1 96 ? 12.184 -5.811 -31.370 1.00 52.41 96 THR A C 1
ATOM 777 O O . THR A 1 96 ? 12.907 -5.320 -30.505 1.00 52.41 96 THR A O 1
ATOM 780 N N . LYS A 1 97 ? 12.536 -6.860 -32.126 1.00 50.75 97 LYS A N 1
ATOM 781 C CA . LYS A 1 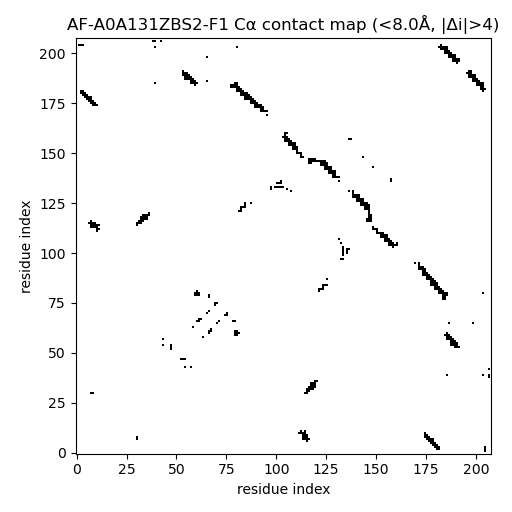97 ? 13.848 -7.526 -32.080 1.00 50.75 97 LYS A CA 1
ATOM 782 C C . LYS A 1 97 ? 14.974 -6.493 -31.953 1.00 50.75 97 LYS A C 1
ATOM 784 O O . LYS A 1 97 ? 15.195 -5.700 -32.868 1.00 50.75 97 LYS A O 1
ATOM 789 N N . TYR A 1 98 ? 15.658 -6.506 -30.815 1.00 54.44 98 TYR A N 1
ATOM 790 C CA . TYR A 1 98 ? 16.784 -5.626 -30.541 1.00 54.44 98 TYR A CA 1
ATOM 791 C C . TYR A 1 98 ? 17.998 -6.137 -31.322 1.00 54.44 98 TYR A C 1
ATOM 793 O O . TYR A 1 98 ? 18.609 -7.128 -30.936 1.00 54.44 98 TYR A O 1
ATOM 801 N N . ASN A 1 99 ? 18.311 -5.511 -32.460 1.00 51.38 99 ASN A N 1
ATOM 802 C CA . ASN A 1 99 ? 19.531 -5.837 -33.199 1.00 51.38 99 ASN A CA 1
ATOM 803 C C . ASN A 1 99 ? 20.772 -5.323 -32.453 1.00 51.38 99 ASN A C 1
ATOM 805 O O . ASN A 1 99 ? 20.776 -4.227 -31.888 1.00 51.38 99 ASN A O 1
ATOM 809 N N . GLU A 1 100 ? 21.798 -6.168 -32.465 1.00 55.84 100 GLU A N 1
ATOM 810 C CA . GLU A 1 100 ? 22.981 -6.139 -31.610 1.00 55.84 100 GLU A CA 1
ATOM 811 C C . GLU A 1 100 ? 23.992 -5.023 -31.954 1.00 55.84 100 GLU A C 1
ATOM 813 O O . GLU A 1 100 ? 24.091 -4.551 -33.086 1.00 55.84 100 GLU A O 1
ATOM 818 N N . SER A 1 101 ? 24.755 -4.643 -30.919 1.00 50.91 101 SER A N 1
ATOM 819 C CA . SER A 1 101 ? 26.004 -3.860 -30.919 1.00 50.91 101 SER A CA 1
ATOM 820 C C . SER A 1 101 ? 25.959 -2.409 -31.425 1.00 50.91 101 SER A C 1
ATOM 822 O O . SER A 1 101 ? 26.630 -2.049 -32.396 1.00 50.91 101 SER A O 1
ATOM 824 N N . GLN A 1 102 ? 25.239 -1.522 -30.731 1.00 55.88 102 GLN A N 1
ATOM 825 C CA . GLN A 1 102 ? 25.486 -0.080 -30.850 1.00 55.88 102 GLN A CA 1
ATOM 826 C C . GLN A 1 102 ? 25.601 0.589 -29.475 1.00 55.88 102 GLN A C 1
ATOM 828 O O . GLN A 1 102 ? 24.629 0.704 -28.735 1.00 55.88 102 GLN A O 1
ATOM 833 N N . THR A 1 103 ? 26.785 1.132 -29.183 1.00 56.19 103 THR A N 1
ATOM 834 C CA . THR A 1 103 ? 27.114 1.977 -28.018 1.00 56.19 103 THR A CA 1
ATOM 835 C C . THR A 1 103 ? 26.564 3.407 -28.152 1.00 56.19 103 THR A C 1
ATOM 837 O O . THR A 1 103 ? 27.239 4.391 -27.841 1.00 56.19 103 THR A O 1
ATOM 840 N N . LYS A 1 104 ? 25.343 3.575 -28.671 1.00 64.56 104 LYS A N 1
ATOM 841 C CA . LYS A 1 104 ? 24.802 4.907 -28.981 1.00 64.56 104 LYS A CA 1
ATOM 842 C C . LYS A 1 104 ? 24.123 5.564 -27.780 1.00 64.56 104 LYS A C 1
ATOM 844 O O . LYS A 1 104 ? 23.523 4.914 -26.927 1.00 64.56 104 LYS A O 1
ATOM 849 N N . ASN A 1 105 ? 24.187 6.896 -27.766 1.00 71.19 105 ASN A N 1
ATOM 850 C CA . ASN A 1 105 ? 23.381 7.751 -26.897 1.00 71.19 105 ASN A CA 1
ATOM 851 C C . ASN A 1 105 ? 21.899 7.389 -27.057 1.00 71.19 105 ASN A C 1
ATOM 853 O O . ASN A 1 105 ? 21.394 7.344 -28.179 1.00 71.19 105 ASN A O 1
ATOM 857 N N . CYS A 1 106 ? 21.198 7.152 -25.950 1.00 72.94 106 CYS A N 1
ATOM 858 C CA . CYS A 1 106 ? 19.795 6.744 -25.973 1.00 72.94 106 CYS A CA 1
ATOM 859 C C . CYS A 1 106 ? 18.962 7.690 -25.110 1.00 72.94 106 CYS A C 1
ATOM 861 O O . CYS A 1 106 ? 19.358 8.060 -24.010 1.00 72.94 106 CYS A O 1
ATOM 863 N N . THR A 1 107 ? 17.795 8.098 -25.602 1.00 78.44 107 THR A N 1
ATOM 864 C CA . THR A 1 107 ? 16.786 8.783 -24.788 1.00 78.44 107 THR A CA 1
ATOM 865 C C . THR A 1 107 ? 15.544 7.909 -24.746 1.00 78.44 107 THR A C 1
ATOM 867 O O . THR A 1 107 ? 14.982 7.593 -25.791 1.00 78.44 107 THR A O 1
ATOM 870 N N . GLY A 1 108 ? 15.119 7.538 -23.543 1.00 78.00 108 GLY A N 1
ATOM 871 C CA . GLY A 1 108 ? 13.889 6.800 -23.297 1.00 78.00 108 GLY A CA 1
ATOM 872 C C . GLY A 1 108 ? 12.821 7.699 -22.688 1.00 78.00 108 GLY A C 1
ATOM 873 O O . GLY A 1 108 ? 13.114 8.545 -21.838 1.00 78.00 108 GLY A O 1
ATOM 874 N N . TYR A 1 109 ? 11.581 7.495 -23.119 1.00 81.88 109 TYR A N 1
ATOM 875 C CA . TYR A 1 109 ? 10.401 8.113 -22.531 1.00 81.88 109 TYR A CA 1
ATOM 876 C C . TYR A 1 109 ? 9.512 7.012 -21.967 1.00 81.88 109 TYR A C 1
ATOM 878 O O . TYR A 1 109 ? 9.094 6.117 -22.698 1.00 81.88 109 TYR A O 1
ATOM 886 N N . PHE A 1 110 ? 9.234 7.080 -20.671 1.00 80.00 110 PHE A N 1
ATOM 887 C CA . PHE A 1 110 ? 8.532 6.037 -19.938 1.00 80.00 110 PHE A CA 1
ATOM 888 C C . PHE A 1 110 ? 7.257 6.594 -19.323 1.00 80.00 110 PHE A C 1
ATOM 890 O O . PHE A 1 110 ? 7.230 7.702 -18.782 1.00 80.00 110 PHE A O 1
ATOM 897 N N . LYS A 1 111 ? 6.189 5.810 -19.417 1.00 81.81 111 LYS A N 1
ATOM 898 C CA . LYS A 1 111 ? 4.897 6.102 -18.814 1.00 81.81 111 LYS A CA 1
ATOM 899 C C . LYS A 1 111 ? 4.322 4.795 -18.291 1.00 81.81 111 LYS A C 1
ATOM 901 O O . LYS A 1 111 ? 4.262 3.812 -19.021 1.00 81.81 111 LYS A O 1
ATOM 906 N N . TRP A 1 112 ? 3.877 4.818 -17.047 1.00 78.94 112 TRP A N 1
ATOM 907 C CA . TRP A 1 112 ? 3.096 3.752 -16.436 1.00 78.94 112 TRP A CA 1
ATOM 908 C C . TRP A 1 112 ? 1.625 4.172 -16.401 1.00 78.94 112 TRP A C 1
ATOM 910 O O . TRP A 1 112 ? 1.296 5.335 -16.638 1.00 78.94 112 TRP A O 1
ATOM 920 N N . SER A 1 113 ? 0.740 3.239 -16.083 1.00 74.31 113 SER A N 1
ATOM 921 C CA . SER A 1 113 ? -0.631 3.498 -15.626 1.00 74.31 113 SER A CA 1
ATOM 922 C C . SER A 1 113 ? -1.076 2.314 -14.770 1.00 74.31 113 SER A C 1
ATOM 924 O O . SER A 1 113 ? -0.427 1.272 -14.789 1.00 74.31 113 SER A O 1
ATOM 926 N N . LEU A 1 114 ? -2.142 2.484 -13.996 1.00 73.44 114 LEU A N 1
ATOM 927 C CA . LEU A 1 114 ? -2.776 1.415 -13.228 1.00 73.44 114 LEU A CA 1
ATOM 928 C C . LEU A 1 114 ? -4.229 1.323 -13.689 1.00 73.44 114 LEU A C 1
ATOM 930 O O . LEU A 1 114 ? -4.895 2.360 -13.682 1.00 73.44 114 LEU A O 1
ATOM 934 N N . VAL A 1 115 ? -4.747 0.142 -14.052 1.00 72.69 115 VAL A N 1
ATOM 935 C CA . VAL A 1 115 ? -6.217 -0.028 -14.096 1.00 72.69 115 VAL A CA 1
ATOM 936 C C . VAL A 1 115 ? -6.784 -0.533 -12.778 1.00 72.69 115 VAL A C 1
ATOM 938 O O . VAL A 1 115 ? -7.951 -0.286 -12.487 1.00 72.69 115 VAL A O 1
ATOM 941 N N . ALA A 1 116 ? -5.963 -1.183 -11.958 1.00 73.69 116 ALA A N 1
ATOM 942 C CA . ALA A 1 116 ? -6.286 -1.536 -10.585 1.00 73.69 116 ALA A CA 1
ATOM 943 C C . ALA A 1 116 ? -5.149 -1.091 -9.667 1.00 73.69 116 ALA A C 1
ATOM 945 O O . ALA A 1 116 ? -3.987 -1.043 -10.076 1.00 73.69 116 ALA A O 1
ATOM 946 N N . GLY A 1 117 ? -5.473 -0.773 -8.416 1.00 76.38 117 GLY A N 1
ATOM 947 C CA . GLY A 1 117 ? -4.488 -0.251 -7.480 1.00 76.38 117 GLY A CA 1
ATOM 948 C C . GLY A 1 117 ? -4.929 -0.317 -6.030 1.00 76.38 117 GLY A C 1
ATOM 949 O O . GLY A 1 117 ? -6.027 -0.756 -5.690 1.00 76.38 117 GLY A O 1
ATOM 950 N N . VAL A 1 118 ? -4.056 0.187 -5.168 1.00 76.94 118 VAL A N 1
ATOM 951 C CA . VAL A 1 118 ? -4.372 0.449 -3.768 1.00 76.94 118 VAL A CA 1
ATOM 952 C C . VAL A 1 118 ? -4.482 1.957 -3.587 1.00 76.94 118 VAL A C 1
ATOM 954 O O . VAL A 1 118 ? -3.622 2.720 -4.030 1.00 76.94 118 VAL A O 1
ATOM 957 N N . ASN A 1 119 ? -5.549 2.380 -2.923 1.00 82.25 119 ASN A N 1
ATOM 958 C CA . ASN A 1 119 ? -5.673 3.687 -2.314 1.00 82.25 119 ASN A CA 1
ATOM 959 C C . ASN A 1 119 ? -5.452 3.525 -0.809 1.00 82.25 119 ASN A C 1
ATOM 961 O O . ASN A 1 119 ? -6.338 3.105 -0.067 1.00 82.25 119 ASN A O 1
ATOM 965 N N . SER A 1 120 ? -4.244 3.838 -0.362 1.00 83.19 120 SER A N 1
ATOM 966 C CA . SER A 1 120 ? -3.923 3.866 1.061 1.00 83.19 120 SER A CA 1
ATOM 967 C C . SER A 1 120 ? -3.200 5.155 1.413 1.00 83.19 120 SER A C 1
ATOM 969 O O . SER A 1 120 ? -2.899 5.992 0.561 1.00 83.19 120 SER A O 1
ATOM 971 N N . SER A 1 121 ? -2.886 5.331 2.686 1.00 86.31 121 SER A N 1
ATOM 972 C CA . SER A 1 121 ? -1.992 6.399 3.114 1.00 86.31 121 SER A CA 1
ATOM 973 C C . SER A 1 121 ? -0.515 6.022 3.123 1.00 86.31 121 SER A C 1
ATOM 975 O O . SER A 1 121 ? 0.318 6.843 3.503 1.00 86.31 121 SER A O 1
ATOM 977 N N . PHE A 1 122 ? -0.192 4.761 2.842 1.00 85.56 122 PHE A N 1
ATOM 978 C CA . PHE A 1 122 ? 1.179 4.276 2.892 1.00 85.56 122 PHE A CA 1
ATOM 979 C C . PHE A 1 122 ? 1.923 4.684 1.624 1.00 85.56 122 PHE A C 1
ATOM 981 O O . PHE A 1 122 ? 1.359 4.695 0.532 1.00 85.56 122 PHE A O 1
ATOM 988 N N . SER A 1 123 ? 3.201 5.029 1.761 1.00 88.19 123 SER A N 1
ATOM 989 C CA . SER A 1 123 ? 4.079 5.139 0.598 1.00 88.19 123 SER A CA 1
ATOM 990 C C . SER A 1 123 ? 4.481 3.726 0.188 1.00 88.19 123 SER A C 1
ATOM 992 O O . SER A 1 123 ? 5.103 3.028 0.985 1.00 88.19 123 SER A O 1
ATOM 994 N N . ILE A 1 124 ? 4.109 3.304 -1.020 1.00 85.88 124 ILE A N 1
ATOM 995 C CA . ILE A 1 124 ? 4.344 1.952 -1.536 1.00 85.88 124 ILE A CA 1
ATOM 996 C C . ILE A 1 124 ? 5.272 2.081 -2.743 1.00 85.88 124 ILE A C 1
ATOM 998 O O . ILE A 1 124 ? 4.842 2.078 -3.896 1.00 85.88 124 ILE A O 1
ATOM 1002 N N . GLN A 1 125 ? 6.557 2.283 -2.465 1.00 87.81 125 GLN A N 1
ATOM 1003 C CA . GLN A 1 125 ? 7.564 2.554 -3.485 1.00 87.81 125 GLN A CA 1
ATOM 1004 C C . GLN A 1 125 ? 8.412 1.312 -3.768 1.00 87.81 125 GLN A C 1
ATOM 1006 O O . GLN A 1 125 ? 8.908 0.687 -2.837 1.00 87.81 125 GLN A O 1
ATOM 1011 N N . GLN A 1 126 ? 8.645 1.018 -5.047 1.00 85.00 126 GLN A N 1
ATOM 1012 C CA . GLN A 1 126 ? 9.535 -0.050 -5.501 1.00 85.00 126 GLN A CA 1
ATOM 1013 C C . GLN A 1 126 ? 10.457 0.457 -6.610 1.00 85.00 126 GLN A C 1
ATOM 1015 O O . GLN A 1 126 ? 10.045 1.248 -7.456 1.00 85.00 126 GLN A O 1
ATOM 1020 N N . PHE A 1 127 ? 11.707 -0.003 -6.639 1.00 87.25 127 PHE A N 1
ATOM 1021 C CA . PHE A 1 127 ? 12.598 0.281 -7.762 1.00 87.25 127 PHE A CA 1
ATOM 1022 C C . PHE A 1 127 ? 12.354 -0.704 -8.901 1.00 87.25 127 PHE A C 1
ATOM 1024 O O . PHE A 1 127 ? 12.331 -1.915 -8.688 1.00 87.25 127 PHE A O 1
ATOM 1031 N N . THR A 1 128 ? 12.221 -0.174 -10.113 1.00 78.62 128 THR A N 1
ATOM 1032 C CA . THR A 1 128 ? 12.145 -0.967 -11.339 1.00 78.62 128 THR A CA 1
ATOM 1033 C C . THR A 1 128 ? 13.309 -0.653 -12.263 1.00 78.62 128 THR A C 1
ATOM 1035 O O . THR A 1 128 ? 13.707 0.505 -12.391 1.00 78.62 128 THR A O 1
ATOM 1038 N N . ALA A 1 129 ? 13.840 -1.672 -12.934 1.00 79.50 129 ALA A N 1
ATOM 1039 C CA . ALA A 1 129 ? 14.778 -1.468 -14.028 1.00 79.50 129 ALA A CA 1
ATOM 1040 C C . ALA A 1 129 ? 14.022 -0.949 -15.255 1.00 79.50 129 ALA A C 1
ATOM 1042 O O . ALA A 1 129 ? 12.972 -1.480 -15.618 1.00 79.50 129 ALA A O 1
ATOM 1043 N N . LEU A 1 130 ? 14.541 0.108 -15.874 1.00 76.50 130 LEU A N 1
ATOM 1044 C CA . LEU A 1 130 ? 14.000 0.622 -17.124 1.00 76.50 130 LEU A CA 1
ATOM 1045 C C . LEU A 1 130 ? 14.529 -0.205 -18.294 1.00 76.50 130 LEU A C 1
ATOM 1047 O O . LEU A 1 130 ? 15.742 -0.435 -18.358 1.00 76.50 130 LEU A O 1
ATOM 1051 N N . PRO A 1 131 ? 13.663 -0.618 -19.233 1.00 72.69 131 PRO A N 1
ATOM 1052 C CA . PRO A 1 131 ? 14.132 -1.289 -20.428 1.00 72.69 131 PRO A CA 1
ATOM 1053 C C . PRO A 1 131 ? 14.971 -0.317 -21.260 1.00 72.69 131 PRO A C 1
ATOM 1055 O O . PRO A 1 131 ? 14.660 0.872 -21.376 1.00 72.69 131 PRO A O 1
ATOM 1058 N N . VAL A 1 132 ? 16.045 -0.837 -21.846 1.00 70.62 132 VAL A N 1
ATOM 1059 C CA . VAL A 1 132 ? 16.948 -0.090 -22.717 1.00 70.62 132 VAL A CA 1
ATOM 1060 C C . VAL A 1 132 ? 17.206 -0.904 -23.978 1.00 70.62 132 VAL A C 1
ATOM 1062 O O . VAL A 1 132 ? 17.358 -2.120 -23.919 1.00 70.62 132 VAL A O 1
ATOM 1065 N N . ARG A 1 133 ? 17.219 -0.225 -25.129 1.00 67.81 133 ARG A N 1
ATOM 1066 C CA . ARG A 1 133 ? 17.355 -0.858 -26.450 1.00 67.81 133 ARG A CA 1
ATOM 1067 C C . ARG A 1 133 ? 18.692 -1.584 -26.621 1.00 67.81 133 ARG A C 1
ATOM 1069 O O . ARG A 1 133 ? 18.751 -2.611 -27.285 1.00 67.81 133 ARG A O 1
ATOM 1076 N N . TYR A 1 134 ? 19.757 -1.024 -26.056 1.00 69.62 134 TYR A N 1
ATOM 1077 C CA . TYR A 1 134 ? 21.120 -1.521 -26.210 1.00 69.62 134 TYR A CA 1
ATOM 1078 C C . TYR A 1 134 ? 21.577 -2.168 -24.904 1.00 69.62 134 TYR A C 1
ATOM 1080 O O . TYR A 1 134 ? 21.631 -1.498 -23.874 1.00 69.62 134 TYR A O 1
ATOM 1088 N N . THR A 1 135 ? 21.916 -3.457 -24.951 1.00 68.06 135 THR A N 1
ATOM 1089 C CA . THR A 1 135 ? 22.316 -4.265 -23.782 1.00 68.06 135 THR A CA 1
ATOM 1090 C C . THR A 1 135 ? 23.606 -3.784 -23.115 1.00 68.06 135 THR A C 1
ATOM 1092 O O . THR A 1 135 ? 23.825 -4.053 -21.939 1.00 68.06 135 THR A O 1
ATOM 1095 N N . GLU A 1 136 ? 24.444 -3.047 -23.845 1.00 73.56 136 GLU A N 1
ATOM 1096 C CA . GLU A 1 136 ? 25.691 -2.453 -23.350 1.00 73.56 136 GLU A CA 1
ATOM 1097 C C . GLU A 1 136 ? 25.464 -1.179 -22.520 1.00 73.56 136 GLU A C 1
ATOM 1099 O O . GLU A 1 136 ? 26.380 -0.698 -21.850 1.00 73.56 136 GLU A O 1
ATOM 1104 N N . LEU A 1 137 ? 24.255 -0.605 -22.553 1.00 73.56 137 LEU A N 1
ATOM 1105 C CA . LEU A 1 137 ? 23.929 0.560 -21.740 1.00 73.56 137 LEU A CA 1
ATOM 1106 C C . LEU A 1 137 ? 23.628 0.146 -20.293 1.00 73.56 137 LEU A C 1
ATOM 1108 O O . LEU A 1 137 ? 22.940 -0.848 -20.058 1.00 73.56 137 LEU A O 1
ATOM 1112 N N . PRO A 1 138 ? 24.086 0.931 -19.300 1.00 79.81 138 PRO A N 1
ATOM 1113 C CA . PRO A 1 138 ? 23.857 0.603 -17.902 1.00 79.81 138 PRO A CA 1
ATOM 1114 C C . PRO A 1 138 ? 22.362 0.608 -17.575 1.00 79.81 138 PRO A C 1
ATOM 1116 O O . PRO A 1 138 ? 21.623 1.513 -17.976 1.00 79.81 138 PRO A O 1
ATOM 1119 N N . LEU A 1 139 ? 21.926 -0.368 -16.781 1.00 79.88 139 LEU A N 1
ATOM 1120 C CA . LEU A 1 139 ? 20.569 -0.395 -16.246 1.00 79.88 139 LEU A CA 1
ATOM 1121 C C . LEU A 1 139 ? 20.333 0.852 -15.389 1.00 79.88 139 LEU A C 1
ATOM 1123 O O . LEU A 1 139 ? 21.124 1.178 -14.503 1.00 79.88 139 LEU A O 1
ATOM 1127 N N . LYS A 1 140 ? 19.219 1.543 -15.635 1.00 80.94 140 LYS A N 1
ATOM 1128 C CA . LYS A 1 140 ? 18.756 2.633 -14.774 1.00 80.94 140 LYS A CA 1
ATOM 1129 C C . LYS A 1 140 ? 17.573 2.162 -13.957 1.00 80.94 140 LYS A C 1
ATOM 1131 O O . LYS A 1 140 ? 16.592 1.669 -14.509 1.00 80.94 140 LYS A O 1
ATOM 1136 N N . LEU A 1 141 ? 17.678 2.341 -12.646 1.00 85.88 141 LEU A N 1
ATOM 1137 C CA . LEU A 1 141 ? 16.579 2.097 -11.728 1.00 85.88 141 LEU A CA 1
ATOM 1138 C C . LEU A 1 141 ? 15.707 3.344 -11.631 1.00 85.88 141 LEU A C 1
ATOM 1140 O O . LEU A 1 141 ? 16.211 4.465 -11.551 1.00 85.88 141 LEU A O 1
ATOM 1144 N N . PHE A 1 142 ? 14.400 3.135 -11.611 1.00 81.19 142 PHE A N 1
ATOM 1145 C CA . PHE A 1 142 ? 13.414 4.183 -11.421 1.00 81.19 142 PHE A CA 1
ATOM 1146 C C . PHE A 1 142 ? 12.531 3.854 -10.211 1.00 81.19 142 PHE A C 1
ATOM 1148 O O . PHE A 1 142 ? 12.021 2.733 -10.131 1.00 81.19 142 PHE A O 1
ATOM 1155 N N . PRO A 1 143 ? 12.356 4.786 -9.258 1.00 87.75 143 PRO A N 1
ATOM 1156 C CA . PRO A 1 143 ? 11.438 4.595 -8.145 1.00 87.75 143 PRO A CA 1
ATOM 1157 C C . PRO A 1 143 ? 9.988 4.750 -8.617 1.00 87.75 143 PRO A C 1
ATOM 1159 O O . PRO A 1 143 ? 9.557 5.837 -8.994 1.00 87.75 143 PRO A O 1
ATOM 1162 N N . LEU A 1 144 ? 9.220 3.668 -8.559 1.00 82.81 144 LEU A N 1
ATOM 1163 C CA . LEU A 1 144 ? 7.804 3.636 -8.901 1.00 82.81 144 LEU A CA 1
ATOM 1164 C C . LEU A 1 144 ? 6.956 3.680 -7.622 1.00 82.81 144 LEU A C 1
ATOM 1166 O O . LEU A 1 144 ? 7.102 2.820 -6.757 1.00 82.81 144 LEU A O 1
ATOM 1170 N N . GLN A 1 145 ? 6.075 4.677 -7.499 1.00 86.69 145 GLN A N 1
ATOM 1171 C CA . GLN A 1 145 ? 5.125 4.810 -6.386 1.00 86.69 145 GLN A CA 1
ATOM 1172 C C . GLN A 1 145 ? 3.801 4.124 -6.740 1.00 86.69 145 GLN A C 1
ATOM 1174 O O . GLN A 1 145 ? 2.988 4.691 -7.458 1.00 86.69 145 GLN A O 1
ATOM 1179 N N . LEU A 1 146 ? 3.559 2.921 -6.231 1.00 81.69 146 LEU A N 1
ATOM 1180 C CA . LEU A 1 146 ? 2.380 2.119 -6.576 1.00 81.69 146 LEU A CA 1
ATOM 1181 C C . LEU A 1 146 ? 1.083 2.641 -5.937 1.00 81.69 146 LEU A C 1
ATOM 1183 O O . LEU A 1 146 ? -0.003 2.376 -6.449 1.00 81.69 146 LEU A O 1
ATOM 1187 N N . ASN A 1 147 ? 1.169 3.403 -4.843 1.00 83.62 147 ASN A N 1
ATOM 1188 C CA . ASN A 1 147 ? -0.008 4.005 -4.220 1.00 83.62 147 ASN A CA 1
ATOM 1189 C C . ASN A 1 147 ? -0.421 5.292 -4.947 1.00 83.62 147 ASN A C 1
ATOM 1191 O O . ASN A 1 147 ? 0.373 6.228 -5.041 1.00 83.62 147 ASN A O 1
ATOM 1195 N N . ARG A 1 148 ? -1.678 5.365 -5.412 1.00 73.94 148 ARG A N 1
ATOM 1196 C CA . ARG A 1 148 ? -2.214 6.517 -6.169 1.00 73.94 148 ARG A CA 1
ATOM 1197 C C . ARG A 1 148 ? -1.275 6.977 -7.293 1.00 73.94 148 ARG A C 1
ATOM 1199 O O . ARG A 1 148 ? -1.068 8.180 -7.460 1.00 73.94 148 ARG A O 1
ATOM 1206 N N . LEU A 1 149 ? -0.682 6.029 -8.021 1.00 71.00 149 LEU A N 1
ATOM 1207 C CA . LEU A 1 149 ? 0.286 6.304 -9.082 1.00 71.00 149 LEU A CA 1
ATOM 1208 C C . LEU A 1 149 ? -0.319 7.301 -10.098 1.00 71.00 149 LEU A C 1
ATOM 1210 O O . LEU A 1 149 ? -1.135 6.936 -10.941 1.00 71.00 149 LEU A O 1
ATOM 1214 N N . ASN A 1 150 ? 0.064 8.575 -9.986 1.00 63.44 150 ASN A N 1
ATOM 1215 C CA . ASN A 1 150 ? -0.369 9.673 -10.849 1.00 63.44 150 ASN A CA 1
ATOM 1216 C C . ASN A 1 150 ? 0.807 10.037 -11.758 1.00 63.44 150 ASN A C 1
ATOM 1218 O O . ASN A 1 150 ? 1.865 10.422 -11.262 1.00 63.44 150 ASN A O 1
ATOM 1222 N N . ILE A 1 151 ? 0.679 9.824 -13.067 1.00 61.69 151 ILE A N 1
ATOM 1223 C CA . ILE A 1 151 ? 1.862 9.628 -13.918 1.00 61.69 151 ILE A CA 1
ATOM 1224 C C . ILE A 1 151 ? 2.053 10.770 -14.894 1.00 61.69 151 ILE A C 1
ATOM 1226 O O . ILE A 1 151 ? 1.193 11.065 -15.725 1.00 61.69 151 ILE A O 1
ATOM 1230 N N . THR A 1 152 ? 3.257 11.328 -14.843 1.00 62.38 152 THR A N 1
ATOM 1231 C CA . THR A 1 152 ? 3.844 12.189 -15.864 1.00 62.38 152 THR A CA 1
ATOM 1232 C C . THR A 1 152 ? 4.807 11.386 -16.741 1.00 62.38 152 THR A C 1
ATOM 1234 O O . THR A 1 152 ? 5.312 10.333 -16.352 1.00 62.38 152 THR A O 1
ATOM 1237 N N . LEU A 1 153 ? 5.044 11.861 -17.964 1.00 73.00 153 LEU A N 1
ATOM 1238 C CA . LEU A 1 153 ? 6.017 11.262 -18.874 1.00 73.00 153 LEU A CA 1
ATOM 1239 C C . LEU A 1 153 ? 7.431 11.424 -18.296 1.00 73.00 153 LEU A C 1
ATOM 1241 O O . LEU A 1 153 ? 7.898 12.547 -18.110 1.00 73.00 153 LEU A O 1
ATOM 1245 N N . VAL A 1 154 ? 8.121 10.315 -18.040 1.00 77.75 154 VAL A N 1
ATOM 1246 C CA . VAL A 1 154 ? 9.484 10.319 -17.498 1.00 77.75 154 VAL A CA 1
ATOM 1247 C C . VAL A 1 154 ? 10.481 10.241 -18.643 1.00 77.75 154 VAL A C 1
ATOM 1249 O O . VAL A 1 154 ? 10.442 9.307 -19.440 1.00 77.75 154 VAL A O 1
ATOM 1252 N N . ARG A 1 155 ? 11.401 11.204 -18.715 1.00 81.06 155 ARG A N 1
ATOM 1253 C CA . ARG A 1 155 ? 12.484 11.232 -19.703 1.00 81.06 155 ARG A CA 1
ATOM 1254 C C . ARG A 1 155 ? 13.791 10.786 -19.058 1.00 81.06 155 ARG A C 1
ATOM 1256 O O . ARG A 1 155 ? 14.206 11.372 -18.064 1.00 81.06 155 ARG A O 1
ATOM 1263 N N . MET A 1 156 ? 14.455 9.800 -19.651 1.00 81.25 156 MET A N 1
ATOM 1264 C CA . MET A 1 156 ? 15.753 9.299 -19.196 1.00 81.25 156 MET A CA 1
ATOM 1265 C C . MET A 1 156 ? 16.751 9.304 -20.344 1.00 81.25 156 MET A C 1
ATOM 1267 O O . MET A 1 156 ? 16.435 8.889 -21.455 1.00 81.25 156 MET A O 1
ATOM 1271 N N . GLU A 1 157 ? 17.966 9.760 -20.066 1.00 80.88 157 GLU A N 1
ATOM 1272 C CA . GLU A 1 157 ? 19.055 9.811 -21.041 1.00 80.88 157 GLU A CA 1
ATOM 1273 C C . GLU A 1 157 ? 20.183 8.873 -20.635 1.00 80.88 157 GLU A C 1
ATOM 1275 O O . GLU A 1 157 ? 20.597 8.861 -19.477 1.00 80.88 157 GLU A O 1
ATOM 1280 N N . TRP A 1 158 ? 20.705 8.116 -21.585 1.00 79.56 158 TRP A N 1
ATOM 1281 C CA . TRP A 1 158 ? 21.925 7.336 -21.464 1.00 79.56 158 TRP A CA 1
ATOM 1282 C C . TRP A 1 158 ? 23.002 7.998 -22.319 1.00 79.56 158 TRP A C 1
ATOM 1284 O O . TRP A 1 158 ? 22.818 8.131 -23.531 1.00 79.56 158 TRP A O 1
ATOM 1294 N N . ASN A 1 159 ? 24.111 8.371 -21.670 1.00 74.38 159 ASN A N 1
ATOM 1295 C CA . ASN A 1 159 ? 25.230 9.142 -22.226 1.00 74.38 159 ASN A CA 1
ATOM 1296 C C . ASN A 1 159 ? 24.840 10.554 -22.718 1.00 74.38 159 ASN A C 1
ATOM 1298 O O . ASN A 1 159 ? 23.663 10.895 -22.839 1.00 74.38 159 ASN A O 1
ATOM 1302 N N . HIS A 1 160 ? 25.836 11.417 -22.944 1.00 61.81 160 HIS A N 1
ATOM 1303 C CA . HIS A 1 160 ? 25.597 12.762 -23.469 1.00 61.81 160 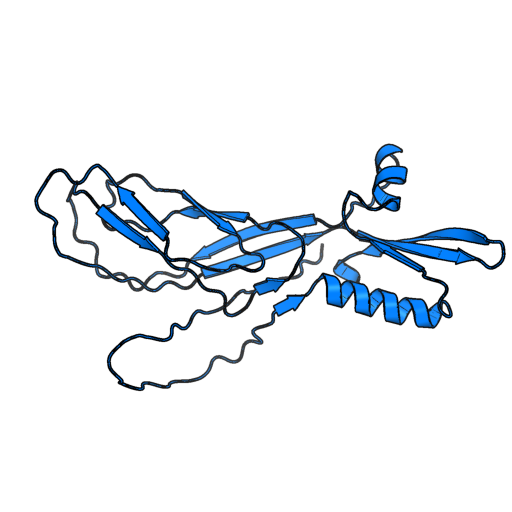HIS A CA 1
ATOM 1304 C C . HIS A 1 160 ? 25.449 12.724 -24.995 1.00 61.81 160 HIS A C 1
ATOM 1306 O O . HIS A 1 160 ? 26.366 12.259 -25.672 1.00 61.81 160 HIS A O 1
ATOM 1312 N N . PRO A 1 161 ? 24.343 13.240 -25.565 1.00 57.31 161 PRO A N 1
ATOM 1313 C CA . PRO A 1 161 ? 24.120 13.255 -27.005 1.00 57.31 161 PRO A CA 1
ATOM 1314 C C . PRO A 1 161 ? 25.025 14.283 -27.704 1.00 57.31 161 PRO A C 1
ATOM 1316 O O . PRO A 1 161 ? 24.574 15.337 -28.137 1.00 57.31 161 PRO A O 1
ATOM 1319 N N . SER A 1 162 ? 26.317 13.986 -27.831 1.00 50.94 162 SER A N 1
ATOM 1320 C CA . SER A 1 162 ? 27.246 14.723 -28.688 1.00 50.94 162 SER A CA 1
ATOM 1321 C C . SER A 1 162 ? 27.322 14.033 -30.052 1.00 50.94 162 SER A C 1
ATOM 1323 O O . SER A 1 162 ? 28.225 13.238 -30.305 1.00 50.94 162 SER A O 1
ATOM 1325 N N . GLY A 1 163 ? 26.332 14.263 -30.917 1.00 53.88 163 GLY A N 1
ATOM 1326 C CA . GLY A 1 163 ? 26.336 13.723 -32.280 1.00 53.88 163 GLY A CA 1
ATOM 1327 C C . GLY A 1 163 ? 24.953 13.555 -32.906 1.00 53.88 163 GLY A C 1
ATOM 1328 O O . GLY A 1 163 ? 23.928 13.706 -32.241 1.00 53.88 163 GLY A O 1
ATOM 1329 N N . SER A 1 164 ? 24.943 13.249 -34.207 1.00 54.38 164 SER A N 1
ATOM 1330 C CA . SER A 1 164 ? 23.745 12.986 -35.010 1.00 54.38 164 SER A CA 1
ATOM 1331 C C . SER A 1 164 ? 22.846 11.950 -34.335 1.00 54.38 164 SER A C 1
ATOM 1333 O O . SER A 1 164 ? 23.278 10.829 -34.064 1.00 54.38 164 SER A O 1
ATOM 1335 N N . LYS A 1 165 ? 21.597 12.339 -34.056 1.00 55.22 165 LYS A N 1
ATOM 1336 C CA . LYS A 1 165 ? 20.585 11.463 -33.464 1.00 55.22 165 LYS A CA 1
ATOM 1337 C C . LYS A 1 165 ? 20.264 10.348 -34.456 1.00 55.22 165 LYS A C 1
ATOM 1339 O O . LYS A 1 165 ? 19.771 10.639 -35.543 1.00 55.22 165 LYS A O 1
ATOM 1344 N N . ASP A 1 166 ? 20.494 9.098 -34.068 1.00 54.28 166 ASP A N 1
ATOM 1345 C CA . ASP A 1 166 ? 19.747 7.994 -34.668 1.00 54.28 166 ASP A CA 1
ATOM 1346 C C . ASP A 1 166 ? 18.258 8.301 -34.479 1.00 54.28 166 ASP A C 1
ATOM 1348 O O . ASP A 1 166 ? 17.804 8.593 -33.370 1.00 54.28 166 ASP A O 1
ATOM 1352 N N . THR A 1 167 ? 17.511 8.303 -35.576 1.00 57.81 167 THR A N 1
ATOM 1353 C CA . THR A 1 167 ? 16.089 8.667 -35.619 1.00 57.81 167 THR A CA 1
ATOM 1354 C C . THR A 1 167 ? 15.167 7.485 -35.347 1.00 57.81 167 THR A C 1
ATOM 1356 O O . THR A 1 167 ? 13.949 7.620 -35.451 1.00 57.81 167 THR A O 1
ATOM 1359 N N . GLU A 1 168 ? 15.718 6.320 -35.005 1.00 60.88 168 GLU A N 1
ATOM 1360 C CA . GLU A 1 168 ? 14.922 5.120 -34.808 1.00 60.88 168 GLU A CA 1
ATOM 1361 C C . GLU A 1 168 ? 14.227 5.148 -33.441 1.00 60.88 168 GLU A C 1
ATOM 1363 O O . GLU A 1 168 ? 14.815 4.877 -32.392 1.00 60.88 168 GLU A O 1
ATOM 1368 N N . ILE A 1 169 ? 12.946 5.509 -33.457 1.00 64.12 169 ILE A N 1
ATOM 1369 C CA . ILE A 1 169 ? 12.097 5.510 -32.270 1.00 64.12 169 ILE A CA 1
ATOM 1370 C C . ILE A 1 169 ? 11.510 4.113 -32.101 1.00 64.12 169 ILE A C 1
ATOM 1372 O O . ILE A 1 169 ? 10.921 3.556 -33.023 1.00 64.12 169 ILE A O 1
ATOM 1376 N N . THR A 1 170 ? 11.666 3.551 -30.906 1.00 63.34 170 THR A N 1
ATOM 1377 C CA . THR A 1 170 ? 11.135 2.230 -30.562 1.00 63.34 170 THR A CA 1
ATOM 1378 C C . THR A 1 170 ? 10.041 2.386 -29.517 1.00 63.34 170 THR A C 1
ATOM 1380 O O . THR A 1 170 ? 10.211 3.133 -28.554 1.00 63.34 170 THR A O 1
ATOM 1383 N N . TYR A 1 171 ? 8.929 1.681 -29.703 1.00 66.12 171 TYR A N 1
ATOM 1384 C CA . TYR A 1 171 ? 7.806 1.686 -28.774 1.00 66.12 171 TYR A CA 1
ATOM 1385 C C . TYR A 1 171 ? 7.574 0.274 -28.261 1.00 66.12 171 TYR A C 1
ATOM 1387 O O . TYR A 1 171 ? 7.434 -0.662 -29.045 1.00 66.12 171 TYR A O 1
ATOM 1395 N N . SER A 1 172 ? 7.483 0.138 -26.944 1.00 69.19 172 SER A N 1
ATOM 1396 C CA . SER A 1 172 ? 7.157 -1.125 -26.295 1.00 69.19 172 SER A CA 1
ATOM 1397 C C . SER A 1 172 ? 6.047 -0.880 -25.285 1.00 69.19 172 SER A C 1
ATOM 1399 O O . SER A 1 172 ? 6.136 0.025 -24.456 1.00 69.19 172 SER A O 1
ATOM 1401 N N . LYS A 1 173 ? 4.988 -1.685 -25.377 1.00 71.94 173 LYS A N 1
ATOM 1402 C CA . LYS A 1 173 ? 3.949 -1.781 -24.353 1.00 71.94 173 LYS A CA 1
ATOM 1403 C C . LYS A 1 173 ? 4.229 -3.044 -23.550 1.00 71.94 173 LYS A C 1
ATOM 1405 O O . LYS A 1 173 ? 4.462 -4.101 -24.138 1.00 71.94 173 LYS A O 1
ATOM 1410 N N . CYS A 1 174 ? 4.219 -2.910 -22.233 1.00 71.75 174 CYS A N 1
ATOM 1411 C CA . CYS A 1 174 ? 4.432 -4.007 -21.303 1.00 71.75 174 CYS A CA 1
ATOM 1412 C C . CYS A 1 174 ? 3.342 -3.935 -20.242 1.00 71.75 174 CYS A C 1
ATOM 1414 O O . CYS A 1 174 ? 2.974 -2.839 -19.810 1.00 71.75 174 CYS A O 1
ATOM 1416 N N . ASN A 1 175 ? 2.851 -5.092 -19.823 1.00 76.50 175 ASN A N 1
ATOM 1417 C CA . ASN A 1 175 ? 2.042 -5.177 -18.620 1.00 76.50 175 ASN A CA 1
ATOM 1418 C C . ASN A 1 175 ? 2.965 -5.419 -17.432 1.00 76.50 175 ASN A C 1
ATOM 1420 O O . ASN A 1 175 ? 4.054 -5.980 -17.579 1.00 76.50 175 ASN A O 1
ATOM 1424 N N . PHE A 1 176 ? 2.528 -4.983 -16.262 1.00 75.94 176 PHE A N 1
ATOM 1425 C CA . PHE A 1 176 ? 3.184 -5.329 -15.020 1.00 75.94 176 PHE A CA 1
ATOM 1426 C C . PHE A 1 176 ? 2.133 -5.649 -13.974 1.00 75.94 176 PHE A C 1
ATOM 1428 O O . PHE A 1 176 ? 1.052 -5.068 -13.990 1.00 75.94 176 PHE A O 1
ATOM 1435 N N . ASP A 1 177 ? 2.500 -6.538 -13.066 1.00 80.81 177 ASP A N 1
ATOM 1436 C CA . ASP A 1 177 ? 1.733 -6.876 -11.883 1.00 80.81 177 ASP A CA 1
ATOM 1437 C C . ASP A 1 177 ? 2.608 -6.609 -10.665 1.00 80.81 177 ASP A C 1
ATOM 1439 O O . ASP A 1 177 ? 3.825 -6.803 -10.698 1.00 80.81 177 ASP A O 1
ATOM 1443 N N . ALA A 1 178 ? 1.995 -6.182 -9.569 1.00 79.19 178 ALA A N 1
ATOM 1444 C CA . ALA A 1 178 ? 2.684 -6.028 -8.300 1.00 79.19 178 ALA A CA 1
ATOM 1445 C C . ALA A 1 178 ? 1.852 -6.630 -7.177 1.00 79.19 178 ALA A C 1
ATOM 1447 O O . ALA A 1 178 ? 0.639 -6.422 -7.121 1.00 79.19 178 ALA A O 1
ATOM 1448 N N . LYS A 1 179 ? 2.525 -7.322 -6.259 1.00 81.38 179 LYS A N 1
ATOM 1449 C CA . LYS A 1 179 ? 1.934 -7.825 -5.024 1.00 81.38 179 LYS A CA 1
ATOM 1450 C C . LYS A 1 179 ? 2.354 -6.940 -3.863 1.00 81.38 179 LYS A C 1
ATOM 1452 O O . LYS A 1 179 ? 3.542 -6.724 -3.627 1.00 81.38 179 LYS A O 1
ATOM 1457 N N . ILE A 1 180 ? 1.354 -6.442 -3.149 1.00 81.94 180 ILE A N 1
ATOM 1458 C CA . ILE A 1 180 ? 1.516 -5.598 -1.970 1.00 81.94 180 ILE A CA 1
ATOM 1459 C C . ILE A 1 180 ? 0.935 -6.357 -0.786 1.00 81.94 180 ILE A C 1
ATOM 1461 O O . ILE A 1 180 ? -0.234 -6.742 -0.815 1.00 81.94 180 ILE A O 1
ATOM 1465 N N . ASP A 1 181 ? 1.740 -6.528 0.252 1.00 82.69 181 ASP A N 1
ATOM 1466 C CA . ASP A 1 181 ? 1.344 -7.188 1.483 1.00 82.69 181 ASP A CA 1
ATOM 1467 C C . ASP A 1 181 ? 1.066 -6.129 2.556 1.00 82.69 181 ASP A C 1
ATOM 1469 O O . ASP A 1 181 ? 1.890 -5.254 2.833 1.00 82.69 181 ASP A O 1
ATOM 1473 N N . PHE A 1 182 ? -0.123 -6.210 3.154 1.00 85.44 182 PHE A N 1
ATOM 1474 C CA . PHE A 1 182 ? -0.491 -5.441 4.337 1.00 85.44 182 PHE A CA 1
ATOM 1475 C C . PHE A 1 182 ? -0.482 -6.361 5.551 1.00 85.44 182 PHE A C 1
ATOM 1477 O O . PHE A 1 182 ? -1.098 -7.428 5.524 1.00 85.44 182 PHE A O 1
ATOM 1484 N N . ASP A 1 183 ? 0.185 -5.934 6.617 1.00 85.44 183 ASP A N 1
ATOM 1485 C CA . ASP A 1 183 ? 0.249 -6.672 7.879 1.00 85.44 183 ASP A CA 1
ATOM 1486 C C . ASP A 1 183 ? 0.089 -5.723 9.067 1.00 85.44 183 ASP A C 1
ATOM 1488 O O . ASP A 1 183 ? 0.257 -4.511 8.933 1.00 85.44 183 ASP A O 1
ATOM 1492 N N . GLY A 1 184 ? -0.240 -6.277 10.230 1.00 89.62 184 GLY A N 1
ATOM 1493 C CA . GLY A 1 184 ? -0.402 -5.556 11.484 1.00 89.62 184 GLY A CA 1
ATOM 1494 C C . GLY A 1 184 ? -1.857 -5.406 11.915 1.00 89.62 184 GLY A C 1
ATOM 1495 O O . GLY A 1 184 ? -2.759 -6.147 11.515 1.00 89.62 184 GLY A O 1
ATOM 1496 N N . CYS A 1 185 ? -2.081 -4.468 12.826 1.00 91.19 185 CYS A N 1
ATOM 1497 C CA . CYS A 1 185 ? -3.369 -4.237 13.457 1.00 91.19 185 CYS A CA 1
ATOM 1498 C C . CYS A 1 185 ? -3.736 -2.755 13.428 1.00 91.19 185 CYS A C 1
ATOM 1500 O O . CYS A 1 185 ? -2.872 -1.877 13.505 1.00 91.19 185 CYS A O 1
ATOM 1502 N N . PHE A 1 186 ? -5.035 -2.478 13.407 1.00 93.31 186 PHE A N 1
ATOM 1503 C CA . PHE A 1 186 ? -5.571 -1.169 13.758 1.00 93.31 186 PHE A CA 1
ATOM 1504 C C . PHE A 1 186 ? -6.177 -1.220 15.158 1.00 93.31 186 PHE A C 1
ATOM 1506 O O . PHE A 1 186 ? -6.615 -2.272 15.626 1.00 93.31 186 PHE A O 1
ATOM 1513 N N . ALA A 1 187 ? -6.122 -0.096 15.863 1.00 94.19 187 ALA A N 1
ATOM 1514 C CA . ALA A 1 187 ? -6.582 0.024 17.238 1.00 94.19 187 ALA A CA 1
ATOM 1515 C C . ALA A 1 187 ? -7.744 1.011 17.327 1.00 94.19 187 ALA A C 1
ATOM 1517 O O . ALA A 1 187 ? -7.804 1.960 16.548 1.00 94.19 187 ALA A O 1
ATOM 1518 N N . TYR A 1 188 ? -8.636 0.810 18.290 1.00 94.94 188 TYR A N 1
ATOM 1519 C CA . TYR A 1 188 ? -9.748 1.715 18.573 1.00 94.94 188 TYR A CA 1
ATOM 1520 C C . TYR A 1 188 ? -9.893 1.953 20.074 1.00 94.94 188 TYR A C 1
ATOM 1522 O O . TYR A 1 188 ? -9.479 1.119 20.883 1.00 94.94 188 TYR A O 1
ATOM 1530 N N . VAL A 1 189 ? -10.475 3.095 20.441 1.00 94.38 189 VAL A N 1
ATOM 1531 C CA . VAL A 1 189 ? -10.802 3.435 21.829 1.00 94.38 189 VAL A CA 1
ATOM 1532 C C . VAL A 1 189 ? -12.293 3.269 22.057 1.00 94.38 189 VAL A C 1
ATOM 1534 O O . VAL A 1 189 ? -13.106 3.885 21.366 1.00 94.38 189 VAL A O 1
ATOM 1537 N N . LEU A 1 190 ? -12.628 2.491 23.076 1.00 94.12 190 LEU A N 1
ATOM 1538 C CA . LEU A 1 190 ? -13.967 2.343 23.617 1.00 94.12 190 LEU A CA 1
ATOM 1539 C C . LEU A 1 190 ? -14.112 3.204 24.880 1.00 94.12 190 LEU A C 1
ATOM 1541 O O . LEU A 1 190 ? -13.320 3.068 25.816 1.00 94.12 190 LEU A O 1
ATOM 1545 N N . LEU A 1 191 ? -15.135 4.059 24.924 1.00 92.00 191 LEU A N 1
ATOM 1546 C CA . LEU A 1 191 ? -15.556 4.754 26.144 1.00 92.00 191 LEU A CA 1
ATOM 1547 C C . LEU A 1 191 ? -16.488 3.856 26.951 1.00 92.00 191 LEU A C 1
ATOM 1549 O O . LEU A 1 191 ? -17.536 3.434 26.469 1.00 92.00 191 LEU A O 1
ATOM 1553 N N . LYS A 1 192 ? -16.129 3.589 28.204 1.00 88.81 192 LYS A N 1
ATOM 1554 C CA . LYS A 1 192 ? -17.011 2.906 29.155 1.00 88.81 192 LYS A CA 1
ATOM 1555 C C . LYS A 1 192 ? -17.827 3.920 29.951 1.00 88.81 192 LYS A C 1
ATOM 1557 O O . LYS A 1 192 ? -17.407 5.058 30.153 1.00 88.81 192 LYS A O 1
ATOM 1562 N N . GLY A 1 193 ? -18.972 3.481 30.477 1.00 80.75 193 GLY A N 1
ATOM 1563 C CA . GLY A 1 193 ? -19.919 4.333 31.213 1.00 80.75 193 GLY A CA 1
ATOM 1564 C C . GLY A 1 193 ? -19.365 5.035 32.465 1.00 80.75 193 GLY A C 1
ATOM 1565 O O . GLY A 1 193 ? -19.980 5.970 32.956 1.00 80.75 193 GLY A O 1
ATOM 1566 N N . ASN A 1 194 ? -18.194 4.635 32.967 1.00 82.50 194 ASN A N 1
ATOM 1567 C CA . ASN A 1 194 ? -17.478 5.281 34.075 1.00 82.50 194 ASN A CA 1
ATOM 1568 C C . ASN A 1 194 ? -16.370 6.251 33.609 1.00 82.50 194 ASN A C 1
ATOM 1570 O O . ASN A 1 194 ? -15.435 6.504 34.365 1.00 82.50 194 ASN A O 1
ATOM 1574 N N . ALA A 1 195 ? -16.423 6.725 32.359 1.00 80.69 195 ALA A N 1
ATOM 1575 C CA . ALA A 1 195 ? -15.381 7.532 31.714 1.00 80.69 195 ALA A CA 1
ATOM 1576 C C . ALA A 1 195 ? -13.992 6.859 31.652 1.00 80.69 195 ALA A C 1
ATOM 1578 O O . ALA A 1 195 ? -12.987 7.525 31.405 1.00 80.69 195 ALA A O 1
ATOM 1579 N N . SER A 1 196 ? -13.920 5.537 31.849 1.00 88.19 196 SER A N 1
ATOM 1580 C CA . SER A 1 196 ? -12.697 4.782 31.572 1.00 88.19 196 SER A CA 1
ATOM 1581 C C . SER A 1 196 ? -12.586 4.465 30.083 1.00 88.19 196 SER A C 1
ATOM 1583 O O . SER A 1 196 ? -13.592 4.316 29.384 1.00 88.19 196 SER A O 1
ATOM 1585 N N . ILE A 1 197 ? -11.347 4.368 29.607 1.00 90.62 197 ILE A N 1
ATOM 1586 C CA . ILE A 1 197 ? -11.040 3.980 28.233 1.00 90.62 197 ILE A CA 1
ATOM 1587 C C . ILE A 1 197 ? -10.569 2.531 28.193 1.00 90.62 197 ILE A C 1
ATOM 1589 O O . ILE A 1 197 ? -9.776 2.092 29.028 1.00 90.62 197 ILE A O 1
ATOM 1593 N N . GLU A 1 198 ? -11.043 1.795 27.199 1.00 91.25 198 GLU A N 1
ATOM 1594 C CA . GLU A 1 198 ? -10.509 0.489 26.838 1.00 91.25 198 GLU A CA 1
ATOM 1595 C C . GLU A 1 198 ? -10.007 0.530 25.399 1.00 91.25 198 GLU A C 1
ATOM 1597 O O . GLU A 1 198 ? -10.629 1.125 24.522 1.00 91.25 198 GLU A O 1
ATOM 1602 N N . TRP A 1 199 ? -8.867 -0.111 25.163 1.00 91.25 199 TRP A N 1
ATOM 1603 C CA . TRP A 1 199 ? -8.289 -0.219 23.835 1.00 91.25 199 TRP A CA 1
ATOM 1604 C C . TRP A 1 199 ? -8.618 -1.572 23.223 1.00 91.25 199 TRP A C 1
ATOM 1606 O O . TRP A 1 199 ? -8.287 -2.612 23.793 1.00 91.25 199 TRP A O 1
ATOM 1616 N N . GLY A 1 200 ? -9.202 -1.552 22.031 1.00 91.38 200 GLY A N 1
ATOM 1617 C CA . GLY A 1 200 ? -9.345 -2.728 21.185 1.00 91.38 200 GLY A CA 1
ATOM 1618 C C . GLY A 1 200 ? -8.327 -2.728 20.051 1.00 91.38 200 GLY A C 1
ATOM 1619 O O . GLY A 1 200 ? -7.804 -1.684 19.662 1.00 91.38 200 GLY A O 1
ATOM 1620 N N . THR A 1 201 ? -8.028 -3.912 19.517 1.00 92.94 201 THR A N 1
ATOM 1621 C CA . THR A 1 201 ? -7.169 -4.083 18.336 1.00 92.94 201 THR A CA 1
ATOM 1622 C C . THR A 1 201 ? -7.750 -5.141 17.419 1.00 92.94 201 THR A C 1
ATOM 1624 O O . THR A 1 201 ? -8.175 -6.193 17.892 1.00 92.94 201 THR A O 1
ATOM 1627 N N . VAL A 1 202 ? -7.701 -4.882 16.120 1.00 91.12 202 VAL A N 1
ATOM 1628 C CA . VAL A 1 202 ? -8.236 -5.748 15.067 1.00 91.12 202 VAL A CA 1
ATOM 1629 C C . VAL A 1 202 ? -7.114 -6.042 14.083 1.00 91.12 202 VAL A C 1
ATOM 1631 O O . VAL A 1 202 ? -6.353 -5.133 13.735 1.00 91.12 202 VAL A O 1
ATOM 1634 N N . ASN A 1 203 ? -6.963 -7.303 13.677 1.00 90.00 203 ASN A N 1
ATOM 1635 C CA . ASN A 1 203 ? -5.969 -7.657 12.674 1.00 90.00 203 ASN A CA 1
ATOM 1636 C C . ASN A 1 203 ? -6.477 -7.225 11.294 1.00 90.00 203 ASN A C 1
ATOM 1638 O O . ASN A 1 203 ? -7.650 -7.395 10.981 1.00 90.00 203 ASN A O 1
ATOM 1642 N N . ILE A 1 204 ? -5.599 -6.690 10.448 1.00 86.69 204 ILE A N 1
ATOM 1643 C CA . ILE A 1 204 ? -5.976 -6.298 9.083 1.00 86.69 204 ILE A CA 1
ATOM 1644 C C . ILE A 1 204 ? -6.502 -7.478 8.249 1.00 86.69 204 ILE A C 1
ATOM 1646 O O . ILE A 1 204 ? -7.295 -7.292 7.333 1.00 86.69 204 ILE A O 1
ATOM 1650 N N . THR A 1 205 ? -6.100 -8.702 8.599 1.00 81.94 205 THR A N 1
ATOM 1651 C CA . THR A 1 205 ? -6.590 -9.936 7.969 1.00 81.94 205 THR A CA 1
ATOM 1652 C C . THR A 1 205 ? -8.020 -10.317 8.366 1.00 81.94 205 THR A C 1
ATOM 1654 O O . THR A 1 205 ? -8.588 -11.190 7.714 1.00 81.94 205 THR A O 1
ATOM 1657 N N . ASP A 1 206 ? -8.606 -9.650 9.367 1.00 80.75 206 ASP A N 1
ATOM 1658 C CA . ASP A 1 206 ? -9.996 -9.847 9.810 1.00 80.75 206 ASP A CA 1
ATOM 1659 C C . ASP A 1 206 ? -10.996 -8.953 9.039 1.00 80.75 206 ASP A C 1
ATOM 1661 O O . ASP A 1 206 ? -12.198 -9.035 9.272 1.00 80.75 206 ASP A O 1
ATOM 1665 N N . LEU A 1 207 ? -10.519 -8.086 8.131 1.00 76.81 207 LEU A N 1
ATOM 1666 C CA . LEU A 1 207 ? -11.358 -7.193 7.311 1.00 76.81 207 LEU A CA 1
ATOM 1667 C C . LEU A 1 207 ? -12.048 -7.894 6.121 1.00 76.81 207 LEU A C 1
ATOM 1669 O O . LEU A 1 207 ? -12.794 -7.238 5.396 1.00 76.81 207 LEU A O 1
ATOM 1673 N N . ALA A 1 208 ? -11.766 -9.181 5.889 1.00 55.88 208 ALA A N 1
ATOM 1674 C CA . ALA A 1 208 ? -12.140 -9.931 4.685 1.00 55.88 208 ALA A CA 1
ATOM 1675 C C . ALA A 1 208 ? -13.165 -11.042 4.949 1.00 55.88 208 ALA A C 1
ATOM 1677 O O . ALA A 1 208 ? -12.994 -11.787 5.942 1.00 55.88 208 ALA A O 1
#

Organism: Rhipicephalus appendiculatus (NCBI:txid34631)

Sequence (208 aa):
HRVIKMNLGHTDGILLSSVLTCMIYQSAGAYFWLNLEADMQNYIDALNLTYNGSIFNWGYRKNYSYWKENGSRGGVKKSPVSAEVDWINYEKCNETKYNESQTKNCTGYFKWSLVAGVNSSFSIQQFTALPVRYTELPLKLFPLQLNRLNITLVRMEWNHPSGSKDTEITYSKCNFDAKIDFDGCFAYVLLKGNASIEWGTVNITDLA

Solvent-accessible surface area (backbone atoms only — not comparable to full-atom values): 13383 Å² total; per-residue (Å²): 140,77,72,63,81,48,79,27,46,59,75,86,88,87,87,88,85,84,93,76,89,78,89,84,87,88,77,98,63,89,71,52,70,45,43,58,63,57,53,53,48,53,51,49,54,58,50,19,62,77,51,73,64,29,53,80,51,71,46,35,49,66,85,32,66,70,44,53,65,44,61,74,63,83,70,62,94,71,48,51,46,47,70,45,75,77,47,74,49,69,50,84,45,60,73,73,82,69,76,81,91,62,98,64,63,43,77,48,80,45,75,77,70,66,65,18,43,42,48,61,92,60,82,44,69,47,79,39,77,53,90,66,81,39,86,87,54,80,83,45,75,42,84,42,51,58,41,70,60,77,75,67,83,41,78,47,73,43,74,79,78,84,65,87,75,80,82,81,82,83,80,69,64,62,51,54,39,42,36,49,43,64,49,40,25,35,35,35,39,33,57,44,100,83,80,46,77,45,80,48,75,46,51,62,74,72,77,113

Mean predicted aligned error: 12.46 Å